Protein AF-A0A2N3PU79-F1 (afdb_monomer)

Foldseek 3Di:
DDDPPPDDPLLVLLLVLQLVCCLVPFNVPDALCSSCVSSVHDSVVSCVVAVGPVRSVVVVLVVLLVVLVVDQFADPPDPLLVLLLVSLVVSLVVCVVSLSSVLRHCVVCVPPPVVVVVCVVVLLVSLLSSCVSSVHHLDDPVSSVSSVLSSVLSVQLVVLSSVQPDPVSVRSSVSNSVSSVVVVVVVVVVVPPDDDPPPPDDDDDD

InterPro domains:
  IPR001647 DNA-binding HTH domain, TetR-type [PF00440] (14-59)
  IPR001647 DNA-binding HTH domain, TetR-type [PS50977] (8-68)
  IPR009057 Homedomain-like superfamily [SSF46689] (8-70)
  IPR050109 HTH-type, TetR-like transcriptional regulator [PTHR30055] (8-193)

Nearest PDB structures (foldseek):
  3bjb-assembly1_B  TM=7.280E-01  e=4.300E-05  Rhodococcus jostii RHA1
  3mnl-assembly1_B  TM=7.483E-01  e=1.043E-04  Mycobacterium tuberculosis H37Rv
  5aqc-assembly1_B  TM=6.694E-01  e=9.456E-05  Mycobacterium tuberculosis H37Rv
  2np5-assembly1_A  TM=6.475E-01  e=1.567E-03  Rhodococcus jostii RHA1
  5f27-assembly1_A-2  TM=6.323E-01  e=4.864E-03  Mycobacterium tuberculosis CDC1551

Structure (mmCIF, N/CA/C/O backbone):
data_AF-A0A2N3PU79-F1
#
_entry.id   AF-A0A2N3PU79-F1
#
loop_
_atom_site.group_PDB
_atom_site.id
_atom_site.type_symbol
_atom_site.label_atom_id
_atom_site.label_alt_id
_atom_site.label_comp_id
_atom_site.label_asym_id
_atom_site.label_entity_id
_atom_site.label_seq_id
_atom_site.pdbx_PDB_ins_code
_atom_site.Cartn_x
_atom_site.Cartn_y
_atom_site.Cartn_z
_atom_site.occupancy
_atom_site.B_iso_or_equiv
_atom_site.auth_seq_id
_atom_site.auth_comp_id
_atom_site.auth_asym_id
_atom_site.auth_atom_id
_atom_site.pdbx_PDB_model_num
ATOM 1 N N . MET A 1 1 ? 7.986 -8.495 41.365 1.00 39.41 1 MET A N 1
ATOM 2 C CA . MET A 1 1 ? 7.061 -8.193 40.250 1.00 39.41 1 MET A CA 1
ATOM 3 C C . MET A 1 1 ? 7.812 -8.390 38.946 1.00 39.41 1 MET A C 1
ATOM 5 O O . MET A 1 1 ? 8.727 -7.633 38.655 1.00 39.41 1 MET A O 1
ATOM 9 N N . VAL A 1 2 ? 7.503 -9.467 38.228 1.00 36.69 2 VAL A N 1
ATOM 10 C CA . VAL A 1 2 ? 8.135 -9.816 36.950 1.00 36.69 2 VAL A CA 1
ATOM 11 C C . VAL A 1 2 ? 7.596 -8.862 35.885 1.00 36.69 2 VAL A C 1
ATOM 13 O O . VAL A 1 2 ? 6.403 -8.895 35.590 1.00 36.69 2 VAL A O 1
ATOM 16 N N . ARG A 1 3 ? 8.452 -7.997 35.324 1.00 34.22 3 ARG A N 1
ATOM 17 C CA . ARG A 1 3 ? 8.148 -7.324 34.056 1.00 34.22 3 ARG A CA 1
ATOM 18 C C . ARG A 1 3 ? 8.007 -8.428 33.010 1.00 34.22 3 ARG A C 1
ATOM 20 O O . ARG A 1 3 ? 8.993 -9.082 32.686 1.00 34.22 3 ARG A O 1
ATOM 27 N N . LYS A 1 4 ? 6.787 -8.673 32.531 1.00 36.84 4 LYS A N 1
ATOM 28 C CA . LYS A 1 4 ? 6.578 -9.468 31.322 1.00 36.84 4 LYS A CA 1
ATOM 29 C C . LYS A 1 4 ? 7.194 -8.680 30.171 1.00 36.84 4 LYS A C 1
ATOM 31 O O . LYS A 1 4 ? 6.634 -7.685 29.734 1.00 36.84 4 LYS A O 1
ATOM 36 N N . THR A 1 5 ? 8.365 -9.100 29.721 1.00 40.38 5 THR A N 1
ATOM 37 C CA . THR A 1 5 ? 8.856 -8.816 28.377 1.00 40.38 5 THR A CA 1
ATOM 38 C C . THR A 1 5 ? 7.905 -9.506 27.407 1.00 40.38 5 THR A C 1
ATOM 40 O O . THR A 1 5 ? 8.029 -10.705 27.158 1.00 40.38 5 THR A O 1
ATOM 43 N N . THR A 1 6 ? 6.908 -8.782 26.899 1.00 35.62 6 THR A N 1
ATOM 44 C CA . THR A 1 6 ? 6.185 -9.226 25.712 1.00 35.62 6 THR A CA 1
ATOM 45 C C . THR A 1 6 ? 7.145 -9.081 24.539 1.00 35.62 6 THR A C 1
ATOM 47 O O . THR A 1 6 ? 7.498 -7.998 24.081 1.00 35.62 6 THR A O 1
ATOM 50 N N . SER A 1 7 ? 7.669 -10.231 24.121 1.00 35.84 7 SER A N 1
ATOM 51 C CA . SER A 1 7 ? 8.225 -10.450 22.791 1.00 35.84 7 SER A CA 1
ATOM 52 C C . SER A 1 7 ? 7.337 -9.759 21.758 1.00 35.84 7 SER A C 1
ATOM 54 O O . SER A 1 7 ? 6.122 -9.835 21.893 1.00 35.84 7 SER A O 1
ATOM 56 N N . VAL A 1 8 ? 7.925 -9.113 20.753 1.00 45.84 8 VAL A N 1
ATOM 57 C CA . VAL A 1 8 ? 7.236 -8.345 19.702 1.00 45.84 8 VAL A CA 1
ATOM 58 C C . VAL A 1 8 ? 6.523 -9.283 18.710 1.00 45.84 8 VAL A C 1
ATOM 60 O O . VAL A 1 8 ? 7.190 -9.928 17.901 1.00 45.84 8 VAL A O 1
ATOM 63 N N . PRO A 1 9 ? 5.180 -9.386 18.796 1.00 51.50 9 PRO A N 1
ATOM 64 C CA . PRO A 1 9 ? 4.286 -9.319 17.632 1.00 51.50 9 PRO A CA 1
ATOM 65 C C . PRO A 1 9 ? 3.192 -8.223 17.723 1.00 51.50 9 PRO A C 1
ATOM 67 O O . PRO A 1 9 ? 2.313 -8.166 16.866 1.00 51.50 9 PRO A O 1
ATOM 70 N N . GLU A 1 10 ? 3.245 -7.316 18.707 1.00 60.56 10 GLU A N 1
ATOM 71 C CA . GLU A 1 10 ? 2.180 -6.323 18.988 1.00 60.56 10 GLU A CA 1
ATOM 72 C C . GLU A 1 10 ? 1.917 -5.309 17.855 1.00 60.56 10 GLU A C 1
ATOM 74 O O . GLU A 1 10 ? 0.779 -4.912 17.617 1.00 60.56 10 GLU A O 1
ATOM 79 N N . ARG A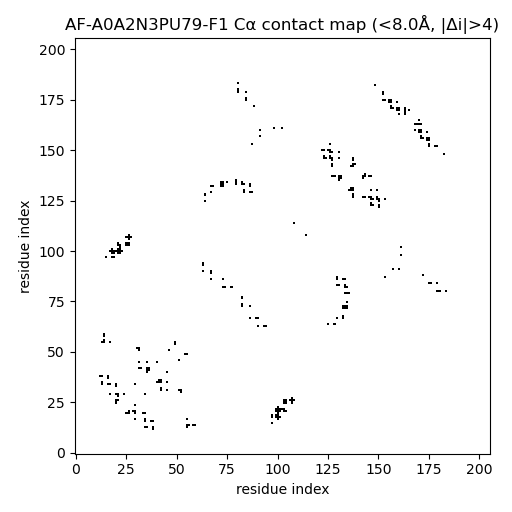 1 11 ? 2.939 -4.912 17.083 1.00 70.50 11 ARG A N 1
ATOM 80 C CA . ARG A 1 11 ? 2.728 -3.984 15.954 1.00 70.50 11 ARG A CA 1
ATOM 81 C C . ARG A 1 11 ? 1.902 -4.604 14.828 1.00 70.50 11 ARG A C 1
ATOM 83 O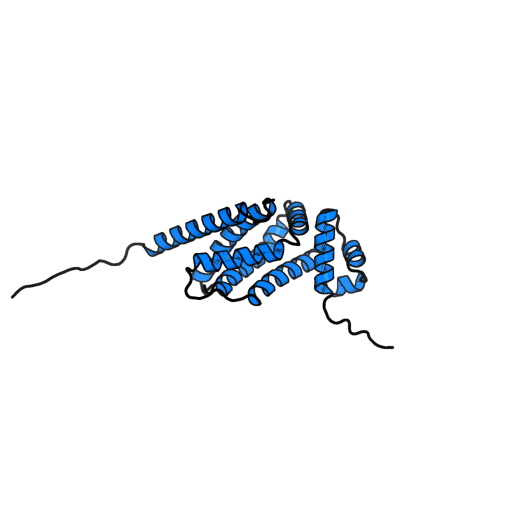 O . ARG A 1 11 ? 1.112 -3.896 14.208 1.00 70.50 11 ARG A O 1
ATOM 90 N N . SER A 1 12 ? 2.062 -5.908 14.585 1.00 80.94 12 SER A N 1
ATOM 91 C CA . SER A 1 12 ? 1.268 -6.618 13.577 1.00 80.94 12 SER A CA 1
ATOM 92 C C . SER A 1 12 ? -0.190 -6.693 14.009 1.00 80.94 12 SER A C 1
ATOM 94 O O . SER A 1 12 ? -1.064 -6.363 13.218 1.00 80.94 12 SER A O 1
ATOM 96 N N . SER A 1 13 ? -0.462 -7.010 15.282 1.00 87.81 13 SER A N 1
ATOM 97 C CA . SER A 1 13 ? -1.842 -7.119 15.768 1.00 87.81 13 SER A CA 1
ATOM 98 C C . SER A 1 13 ? -2.597 -5.787 15.721 1.00 87.81 13 SER A C 1
ATOM 100 O O . SER A 1 13 ? -3.782 -5.781 15.398 1.00 87.81 13 SER A O 1
ATOM 102 N N . ILE A 1 14 ? -1.930 -4.652 15.970 1.00 93.19 14 ILE A N 1
ATOM 103 C CA . ILE A 1 14 ? -2.532 -3.314 15.826 1.00 93.19 14 ILE A CA 1
ATOM 104 C C . ILE A 1 14 ? -2.868 -3.013 14.357 1.00 93.19 14 ILE A C 1
ATOM 106 O O . ILE A 1 14 ? -3.946 -2.487 14.063 1.00 93.19 14 ILE A O 1
ATOM 110 N N . ILE A 1 15 ? -1.968 -3.348 13.428 1.00 93.31 15 ILE A N 1
ATOM 111 C CA . ILE A 1 15 ? -2.186 -3.179 11.984 1.00 93.31 15 ILE A CA 1
ATOM 112 C C . ILE A 1 15 ? -3.351 -4.057 11.513 1.00 93.31 15 ILE A C 1
ATOM 114 O O . ILE A 1 15 ? -4.276 -3.551 10.874 1.00 93.31 15 ILE A O 1
ATOM 118 N N . ASP A 1 16 ? -3.347 -5.336 11.888 1.00 93.75 16 ASP A N 1
ATOM 119 C CA . ASP A 1 16 ? -4.389 -6.303 11.541 1.00 93.75 16 ASP A CA 1
ATOM 120 C C . ASP A 1 16 ? -5.752 -5.854 12.092 1.00 93.75 16 ASP A C 1
ATOM 122 O O . ASP A 1 16 ? -6.742 -5.802 11.358 1.00 93.75 16 ASP A O 1
ATOM 126 N N . ALA A 1 17 ? -5.799 -5.429 13.360 1.00 95.06 17 ALA A N 1
ATOM 127 C CA . ALA A 1 17 ? -6.991 -4.866 13.992 1.00 95.06 17 ALA A CA 1
ATOM 128 C C . ALA A 1 17 ? -7.510 -3.630 13.246 1.00 95.06 17 ALA A C 1
ATOM 130 O O . ALA A 1 17 ? -8.714 -3.494 13.027 1.00 95.06 17 ALA A O 1
ATOM 131 N N . THR A 1 18 ? -6.606 -2.742 12.830 1.00 95.50 18 THR A N 1
ATOM 132 C CA . THR A 1 18 ? -6.947 -1.517 12.097 1.00 95.50 18 THR A CA 1
ATOM 133 C C . THR A 1 18 ? -7.551 -1.830 10.732 1.00 95.50 18 THR A C 1
ATOM 135 O O . THR A 1 18 ? -8.583 -1.260 10.376 1.00 95.50 18 THR A O 1
ATOM 138 N N . LEU A 1 19 ? -6.942 -2.746 9.975 1.00 95.69 19 LEU A N 1
ATOM 139 C CA . LEU A 1 19 ? -7.410 -3.147 8.646 1.00 95.69 19 LEU A CA 1
ATOM 140 C C . LEU A 1 19 ? -8.744 -3.898 8.722 1.00 95.69 19 LEU A C 1
ATOM 142 O O . LEU A 1 19 ? -9.636 -3.624 7.919 1.00 95.69 19 LEU A O 1
ATOM 146 N N . ALA A 1 20 ? -8.921 -4.768 9.720 1.00 95.81 20 ALA A N 1
ATOM 147 C CA . ALA A 1 20 ? -10.183 -5.460 9.969 1.00 95.81 20 ALA A CA 1
ATOM 148 C C . ALA A 1 20 ? -11.312 -4.480 10.331 1.00 95.81 20 ALA A C 1
ATOM 150 O O . ALA A 1 20 ? -12.382 -4.511 9.726 1.00 95.81 20 ALA A O 1
ATOM 151 N N . LEU A 1 21 ? -11.068 -3.546 11.256 1.00 96.31 21 LEU A N 1
ATOM 152 C CA . LEU A 1 21 ? -12.053 -2.520 11.617 1.00 96.31 21 LEU A CA 1
ATOM 153 C C . LEU A 1 21 ? -12.399 -1.608 10.435 1.00 96.31 21 LEU A C 1
ATOM 155 O O . LEU A 1 21 ? -13.562 -1.237 10.264 1.00 96.31 21 LEU A O 1
ATOM 159 N N . ALA A 1 22 ? -11.408 -1.259 9.608 1.00 95.81 22 ALA A N 1
ATOM 160 C CA . ALA A 1 22 ? -11.636 -0.479 8.399 1.00 95.81 22 ALA A CA 1
ATOM 161 C C . ALA A 1 22 ? -12.538 -1.232 7.413 1.00 95.81 22 ALA A C 1
ATOM 163 O O . ALA A 1 22 ? -13.460 -0.624 6.873 1.00 95.81 22 ALA A O 1
ATOM 164 N N . ALA A 1 23 ? -12.316 -2.537 7.225 1.00 96.00 23 ALA A N 1
ATOM 165 C CA . ALA A 1 23 ? -13.160 -3.387 6.388 1.00 96.00 23 ALA A CA 1
ATOM 166 C C . ALA A 1 23 ? -14.605 -3.472 6.913 1.00 96.00 23 ALA A C 1
ATOM 168 O O . ALA A 1 23 ? -15.549 -3.359 6.137 1.00 96.00 23 ALA A O 1
ATOM 169 N N . GLU A 1 24 ? -14.783 -3.625 8.227 1.00 96.06 24 GLU A N 1
ATOM 170 C CA . GLU A 1 24 ? -16.099 -3.794 8.857 1.00 96.06 24 GLU A CA 1
ATOM 171 C C . GLU A 1 24 ? -16.946 -2.513 8.861 1.00 96.06 24 GLU A C 1
ATOM 173 O O . GLU A 1 24 ? -18.157 -2.569 8.653 1.00 96.06 24 GLU A O 1
ATOM 178 N N . ARG A 1 25 ? -16.337 -1.359 9.160 1.00 94.31 25 ARG A N 1
ATOM 179 C CA . ARG A 1 25 ? -17.074 -0.122 9.498 1.00 94.31 25 ARG A CA 1
ATOM 180 C C . ARG A 1 25 ? -16.772 1.054 8.572 1.00 94.31 25 ARG A C 1
ATOM 182 O O . ARG A 1 25 ? -17.451 2.076 8.633 1.00 94.31 25 ARG A O 1
ATOM 189 N N . GLY A 1 26 ? -15.761 0.929 7.716 1.00 92.81 26 GLY A N 1
ATOM 190 C CA . GLY A 1 26 ? -15.237 2.024 6.908 1.00 92.81 26 GLY A CA 1
ATOM 191 C C . GLY A 1 26 ? -14.235 2.903 7.665 1.00 92.81 26 GLY A C 1
ATOM 192 O O . GLY A 1 26 ? -14.299 3.080 8.879 1.00 92.81 26 GLY A O 1
ATOM 193 N N . TRP A 1 27 ? -13.301 3.504 6.926 1.00 92.19 27 TRP A N 1
ATOM 194 C CA . TRP A 1 27 ? -12.111 4.155 7.489 1.00 92.19 27 TRP A CA 1
ATOM 195 C C . TRP A 1 27 ? -12.371 5.338 8.436 1.00 92.19 27 TRP A C 1
ATOM 197 O O . TRP A 1 27 ? -11.663 5.525 9.432 1.00 92.19 27 TRP A O 1
ATOM 207 N N . HIS A 1 28 ? -13.394 6.145 8.151 1.00 90.25 28 HIS A N 1
ATOM 208 C CA . HIS A 1 28 ? -13.726 7.300 8.988 1.00 90.25 28 HIS A CA 1
ATOM 209 C C . HIS A 1 28 ? -14.382 6.911 10.311 1.00 90.25 28 HIS A C 1
ATOM 211 O O . HIS A 1 28 ? -14.188 7.620 11.294 1.00 90.25 28 HIS A O 1
ATOM 217 N N . ALA A 1 29 ? -15.100 5.786 10.348 1.00 91.94 29 ALA A N 1
ATOM 218 C CA . ALA A 1 29 ? -15.790 5.312 11.543 1.00 91.94 29 ALA A CA 1
ATOM 219 C C . ALA A 1 29 ? -14.848 4.647 12.559 1.00 91.94 29 ALA A C 1
ATOM 221 O O . ALA A 1 29 ? -15.218 4.481 13.715 1.00 91.94 29 ALA A O 1
ATOM 222 N N . VAL A 1 30 ? -13.633 4.269 12.148 1.00 93.88 30 VAL A N 1
ATOM 223 C CA . VAL A 1 30 ? -12.638 3.666 13.044 1.00 93.88 30 VAL A CA 1
ATOM 224 C C . VAL A 1 30 ? -12.002 4.735 13.931 1.00 93.88 30 VAL A C 1
ATOM 226 O O . VAL A 1 30 ? -11.435 5.707 13.418 1.00 93.88 30 VAL A O 1
ATOM 229 N N . SER A 1 31 ? -12.026 4.539 15.249 1.00 93.75 31 SER A N 1
ATOM 230 C CA . SER A 1 31 ? -11.281 5.350 16.219 1.00 93.75 31 SER A CA 1
ATOM 231 C C . SER A 1 31 ? -10.036 4.624 16.753 1.00 93.75 31 SER A C 1
ATOM 233 O O . SER A 1 31 ? -9.926 3.404 16.658 1.00 93.75 31 SER A O 1
ATOM 235 N N . LEU A 1 32 ? -9.092 5.363 17.351 1.00 93.31 32 LEU A N 1
ATOM 236 C CA . LEU A 1 32 ? -7.938 4.758 18.040 1.00 93.31 32 LEU A CA 1
ATOM 237 C C . LEU A 1 32 ? -8.371 3.901 19.239 1.00 93.31 32 LEU A C 1
ATOM 239 O O . LEU A 1 32 ? -7.740 2.889 19.526 1.00 93.31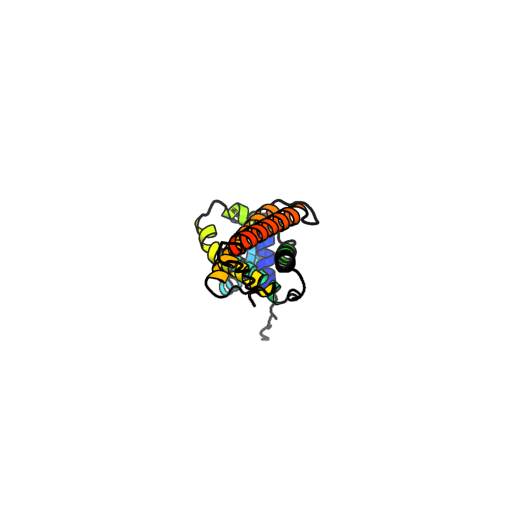 32 LEU A O 1
ATOM 243 N N . ALA A 1 33 ? -9.472 4.272 19.898 1.00 93.88 33 ALA A N 1
ATOM 244 C CA . ALA A 1 33 ? -10.050 3.489 20.983 1.00 93.88 33 ALA A CA 1
ATOM 245 C C . ALA A 1 33 ? -10.601 2.144 20.484 1.00 93.88 33 ALA A C 1
ATOM 247 O O . ALA A 1 33 ? -10.324 1.118 21.098 1.00 93.88 33 ALA A O 1
ATOM 248 N N . ASP A 1 34 ? -11.307 2.124 19.345 1.00 95.00 34 ASP A N 1
ATOM 249 C CA . ASP A 1 34 ? -11.772 0.870 18.731 1.00 95.00 34 ASP A CA 1
ATOM 250 C C . ASP A 1 34 ? -10.598 -0.053 18.390 1.00 95.00 34 ASP A C 1
ATOM 252 O O . ASP A 1 34 ? -10.662 -1.255 18.646 1.00 95.00 34 ASP A O 1
ATOM 256 N N . ILE A 1 35 ? -9.519 0.512 17.834 1.00 94.62 35 ILE A N 1
ATOM 257 C CA . ILE A 1 35 ? -8.307 -0.238 17.483 1.00 94.62 35 ILE A CA 1
ATOM 258 C C . ILE A 1 35 ? -7.662 -0.823 18.740 1.00 94.62 35 ILE A C 1
ATOM 260 O O . ILE A 1 35 ? -7.353 -2.010 18.747 1.00 94.62 35 ILE A O 1
ATOM 264 N N . ALA A 1 36 ? -7.505 -0.031 19.805 1.00 93.25 36 ALA A N 1
ATOM 265 C CA . ALA A 1 36 ? -6.938 -0.493 21.071 1.00 93.25 36 ALA A CA 1
ATOM 266 C C . ALA A 1 36 ? -7.747 -1.663 21.657 1.00 93.25 36 ALA A C 1
ATOM 268 O O . ALA A 1 36 ? -7.187 -2.714 21.967 1.00 93.25 36 ALA A O 1
ATOM 269 N N . VAL A 1 37 ? -9.079 -1.523 21.705 1.00 94.56 37 VAL A N 1
ATOM 270 C CA . VAL A 1 37 ? -9.991 -2.578 22.173 1.00 94.56 37 VAL A CA 1
ATOM 271 C C . VAL A 1 37 ? -9.871 -3.836 21.314 1.00 94.56 37 VAL A C 1
ATOM 273 O O . VAL A 1 37 ? -9.768 -4.936 21.854 1.00 94.56 37 VAL A O 1
ATOM 276 N N . ARG A 1 38 ? -9.849 -3.699 19.982 1.00 94.00 38 ARG A N 1
ATOM 277 C CA . ARG A 1 38 ? -9.723 -4.839 19.061 1.00 94.00 38 ARG A CA 1
ATOM 278 C C . ARG A 1 38 ? -8.365 -5.534 19.167 1.00 94.00 38 ARG A C 1
ATOM 280 O O . ARG A 1 38 ? -8.314 -6.754 19.060 1.00 94.00 38 ARG A O 1
ATOM 287 N N . ALA A 1 39 ? -7.292 -4.774 19.363 1.00 92.50 39 ALA A N 1
ATOM 288 C CA . ALA A 1 39 ? -5.934 -5.288 19.514 1.00 92.50 39 ALA A CA 1
ATOM 289 C C . ALA A 1 39 ? -5.648 -5.836 20.926 1.00 92.50 39 ALA A C 1
ATOM 291 O O . ALA A 1 39 ? -4.613 -6.466 21.129 1.00 92.50 39 ALA A O 1
ATOM 292 N N . GLY A 1 40 ? -6.551 -5.618 21.891 1.00 91.38 40 GLY A N 1
ATOM 293 C CA . GLY A 1 40 ? -6.399 -6.081 23.271 1.00 91.38 40 GLY A CA 1
ATOM 294 C C . GLY A 1 40 ? -5.361 -5.296 24.079 1.00 91.38 40 GLY A C 1
ATOM 295 O O . GLY A 1 40 ? -4.785 -5.853 25.011 1.00 91.38 40 GLY A O 1
ATOM 296 N N . ILE A 1 41 ? -5.116 -4.030 23.728 1.00 91.62 41 ILE A N 1
ATOM 297 C CA . ILE A 1 41 ? -4.135 -3.151 24.387 1.00 91.62 41 ILE A CA 1
ATOM 298 C C . ILE A 1 41 ? -4.799 -1.900 24.972 1.00 91.62 41 ILE A C 1
ATOM 300 O O . ILE A 1 41 ? -5.920 -1.542 24.601 1.00 91.62 41 ILE A O 1
ATOM 304 N N . GLY A 1 42 ? -4.113 -1.212 25.886 1.00 90.69 42 GLY A N 1
ATOM 305 C CA . GLY A 1 42 ? -4.568 0.077 26.396 1.00 90.69 42 GLY A CA 1
ATOM 306 C C . GLY A 1 42 ? -4.470 1.183 25.341 1.00 90.69 42 GLY A C 1
ATOM 307 O O . GLY A 1 42 ? -3.601 1.166 24.472 1.00 90.69 42 GLY A O 1
ATOM 308 N N . LEU A 1 43 ? -5.339 2.197 25.434 1.00 90.81 43 LEU A N 1
ATOM 309 C CA . LEU A 1 43 ? -5.266 3.368 24.548 1.00 90.81 43 LEU A CA 1
ATOM 310 C C . LEU A 1 43 ? -3.959 4.157 24.740 1.00 90.81 43 LEU A C 1
ATOM 312 O O . LEU A 1 43 ? -3.420 4.678 23.768 1.00 90.81 43 LEU A O 1
ATOM 316 N N . ALA A 1 44 ? -3.449 4.223 25.974 1.00 90.06 44 ALA A N 1
ATOM 317 C CA . ALA A 1 44 ? -2.155 4.837 26.269 1.00 90.06 44 ALA A CA 1
ATOM 318 C C . ALA A 1 44 ? -1.009 4.070 25.590 1.00 90.06 44 ALA A C 1
ATOM 320 O O . ALA A 1 44 ? -0.224 4.684 24.877 1.00 90.06 44 ALA A O 1
ATOM 321 N N . ASP A 1 45 ? -0.993 2.736 25.704 1.00 89.25 45 ASP A N 1
ATOM 322 C CA . ASP A 1 45 ? 0.009 1.878 25.054 1.00 89.25 45 ASP A CA 1
ATOM 323 C C . ASP A 1 45 ? -0.040 2.007 23.523 1.00 89.25 45 ASP A C 1
ATOM 325 O O . ASP A 1 45 ? 0.991 2.025 22.851 1.00 89.25 45 ASP A O 1
ATOM 329 N N . LEU A 1 46 ? -1.245 2.128 22.952 1.00 90.50 46 LEU A N 1
ATOM 330 C CA . LEU A 1 46 ? -1.413 2.389 21.525 1.00 90.50 46 LEU A CA 1
ATOM 331 C C . LEU A 1 46 ? -0.824 3.749 21.141 1.00 90.50 46 LEU A C 1
ATOM 333 O O . LEU A 1 46 ? -0.140 3.848 20.123 1.00 90.50 46 LEU A O 1
ATOM 337 N N . HIS A 1 47 ? -1.088 4.786 21.939 1.00 88.69 47 HIS A N 1
ATOM 338 C CA . HIS A 1 47 ? -0.607 6.138 21.672 1.00 88.69 47 HIS A CA 1
ATOM 339 C C . HIS A 1 47 ? 0.918 6.255 21.802 1.00 88.69 47 HIS A C 1
ATOM 341 O O . HIS A 1 47 ? 1.532 6.954 21.004 1.00 88.69 47 HIS A O 1
ATOM 347 N N . GLU A 1 48 ? 1.541 5.519 22.727 1.00 89.31 48 GLU A N 1
ATOM 348 C CA . GLU A 1 48 ? 3.005 5.418 22.828 1.00 89.31 48 GLU A CA 1
ATOM 349 C C . GLU A 1 48 ? 3.642 4.778 21.583 1.00 89.31 48 GLU A C 1
ATOM 351 O O . GLU A 1 48 ? 4.789 5.074 21.244 1.00 89.31 48 GLU A O 1
ATOM 356 N N . GLN A 1 49 ? 2.913 3.901 20.885 1.00 88.56 49 GLN A N 1
ATOM 357 C CA . GLN A 1 49 ? 3.402 3.232 19.677 1.00 88.56 49 GLN A CA 1
ATOM 358 C C . GLN A 1 49 ? 3.097 4.001 18.388 1.00 88.56 49 GLN A C 1
ATOM 360 O O . GLN A 1 49 ? 3.890 3.939 17.442 1.00 88.56 49 GLN A O 1
ATOM 365 N N . PHE A 1 50 ? 1.952 4.685 18.329 1.00 90.81 50 PHE A N 1
ATOM 366 C CA . PHE A 1 50 ? 1.461 5.356 17.133 1.00 90.81 50 PHE A CA 1
ATOM 367 C C . PHE A 1 50 ? 0.789 6.697 17.451 1.00 90.81 50 PHE A C 1
ATOM 369 O O . PHE A 1 50 ? -0.248 6.760 18.112 1.00 90.81 50 PHE A O 1
ATOM 376 N N . ASP A 1 51 ? 1.282 7.755 16.805 1.00 87.50 51 ASP A N 1
ATOM 377 C CA . ASP A 1 51 ? 0.736 9.120 16.893 1.00 87.50 51 ASP A CA 1
ATOM 378 C C . ASP A 1 51 ? -0.630 9.295 16.195 1.00 87.50 51 ASP A C 1
ATOM 380 O O . ASP A 1 51 ? -1.167 10.399 16.100 1.00 87.50 51 ASP A O 1
ATOM 384 N N . GLY A 1 52 ? -1.214 8.214 15.672 1.00 89.25 52 GLY A N 1
ATOM 385 C CA . GLY A 1 52 ? -2.551 8.215 15.095 1.00 89.25 52 GLY A CA 1
ATOM 386 C C . GLY A 1 52 ? -2.766 7.176 14.000 1.00 89.25 52 GLY A C 1
ATOM 387 O O . GLY A 1 52 ? -1.886 6.389 13.648 1.00 89.25 52 GLY A O 1
ATOM 388 N N . LYS A 1 53 ? -3.966 7.207 13.406 1.00 89.75 53 LYS A N 1
ATOM 389 C CA . LYS A 1 53 ? -4.396 6.251 12.372 1.00 89.75 53 LYS A CA 1
ATOM 390 C C . LYS A 1 53 ? -3.468 6.240 11.155 1.00 89.75 53 LYS A C 1
ATOM 392 O O . LYS A 1 53 ? -3.182 5.187 10.597 1.00 89.75 53 LYS A O 1
ATOM 397 N N . THR A 1 54 ? -2.974 7.408 10.757 1.00 87.31 54 THR A N 1
ATOM 398 C CA . THR A 1 54 ? -2.042 7.565 9.632 1.00 87.31 54 THR A CA 1
ATOM 399 C C . THR A 1 54 ? -0.665 6.973 9.927 1.00 87.31 54 THR A C 1
ATOM 401 O O . THR A 1 54 ? -0.050 6.418 9.020 1.00 87.31 54 THR A O 1
ATOM 404 N N . ALA A 1 55 ? -0.196 7.025 11.180 1.00 90.12 55 ALA A N 1
ATOM 405 C CA . ALA A 1 55 ? 1.053 6.388 11.595 1.00 90.12 55 ALA A CA 1
ATOM 406 C C . ALA A 1 55 ? 0.954 4.856 11.515 1.00 90.12 55 ALA A C 1
ATOM 408 O O . ALA A 1 55 ? 1.887 4.209 11.041 1.00 90.12 55 ALA A O 1
ATOM 409 N N . ILE A 1 56 ? -0.204 4.287 11.875 1.00 92.44 56 ILE A N 1
ATOM 410 C CA . ILE A 1 56 ? -0.480 2.850 11.710 1.00 92.44 56 ILE A CA 1
ATOM 411 C C . ILE A 1 56 ? -0.465 2.466 10.224 1.00 92.44 56 ILE A C 1
ATOM 413 O O . ILE A 1 56 ? 0.190 1.496 9.847 1.00 92.44 56 ILE A O 1
ATOM 417 N N . LEU A 1 57 ? -1.116 3.252 9.356 1.00 90.00 57 LEU A N 1
ATOM 418 C CA . LEU A 1 57 ? -1.075 3.012 7.907 1.00 90.00 57 LEU A CA 1
ATOM 419 C C . LEU A 1 57 ? 0.343 3.092 7.345 1.00 90.00 57 LEU A C 1
ATOM 421 O O . LEU A 1 57 ? 0.727 2.259 6.529 1.00 90.00 57 LEU A O 1
ATOM 425 N N . LYS A 1 58 ? 1.131 4.077 7.781 1.00 90.12 58 LYS A N 1
ATOM 426 C CA . LYS A 1 58 ? 2.532 4.182 7.379 1.00 90.12 58 LYS A CA 1
ATOM 427 C C . LYS A 1 58 ? 3.312 2.930 7.784 1.00 90.12 58 LYS A C 1
ATOM 429 O O . LYS A 1 58 ? 4.026 2.386 6.949 1.00 90.12 58 LYS A O 1
ATOM 434 N N . ALA A 1 59 ? 3.143 2.457 9.017 1.00 92.00 59 ALA A N 1
ATOM 435 C CA . ALA A 1 59 ? 3.805 1.245 9.486 1.00 92.00 59 ALA A CA 1
ATOM 436 C C . ALA A 1 59 ? 3.377 -0.000 8.699 1.00 92.00 59 ALA A C 1
ATOM 438 O O . ALA A 1 59 ? 4.224 -0.823 8.369 1.00 92.00 59 ALA A O 1
ATOM 439 N N . PHE A 1 60 ? 2.100 -0.109 8.323 1.00 92.44 60 PHE A N 1
ATOM 440 C CA . PHE A 1 60 ? 1.634 -1.166 7.425 1.00 92.44 60 PHE A CA 1
ATOM 441 C C . PHE A 1 60 ? 2.344 -1.125 6.066 1.00 92.44 60 PHE A C 1
ATOM 443 O O . PHE A 1 60 ? 2.853 -2.145 5.603 1.00 92.44 60 PHE A O 1
ATOM 450 N N . LEU A 1 61 ? 2.422 0.049 5.435 1.00 90.81 61 LEU A N 1
ATOM 451 C CA . LEU A 1 61 ? 3.102 0.184 4.148 1.00 90.81 61 LEU A CA 1
ATOM 452 C C . LEU A 1 61 ? 4.612 -0.098 4.253 1.00 90.81 61 LEU A C 1
ATOM 454 O O . LEU A 1 61 ? 5.176 -0.715 3.351 1.00 90.81 61 LEU A O 1
ATOM 458 N N . ASP A 1 62 ? 5.247 0.297 5.359 1.00 90.44 62 ASP A N 1
ATOM 459 C CA . ASP A 1 62 ? 6.642 -0.039 5.652 1.00 90.44 62 ASP A CA 1
ATOM 460 C C . ASP A 1 62 ? 6.821 -1.560 5.827 1.00 90.44 62 ASP A C 1
ATOM 462 O O . ASP A 1 62 ? 7.757 -2.119 5.265 1.00 90.44 62 ASP A O 1
ATOM 466 N N . CYS A 1 63 ? 5.892 -2.263 6.489 1.00 90.69 63 CYS A N 1
ATOM 467 C CA . CYS A 1 63 ? 5.918 -3.728 6.576 1.00 90.69 63 CYS A CA 1
ATOM 468 C C . CYS A 1 63 ? 5.810 -4.410 5.201 1.00 90.69 63 CYS A C 1
ATOM 470 O O . CYS A 1 63 ? 6.504 -5.399 4.957 1.00 90.69 63 CYS A O 1
ATOM 472 N N . LEU A 1 64 ? 4.978 -3.889 4.291 1.00 91.06 64 LEU A N 1
ATOM 473 C CA . LEU A 1 64 ? 4.885 -4.401 2.916 1.00 91.06 64 LEU A CA 1
ATOM 474 C C . LEU A 1 64 ? 6.182 -4.177 2.129 1.00 91.06 64 LEU A C 1
ATOM 476 O O . LEU A 1 64 ? 6.586 -5.030 1.339 1.00 91.06 64 LEU A O 1
ATOM 480 N N . ASP A 1 65 ? 6.820 -3.022 2.317 1.00 91.56 65 ASP A N 1
ATOM 481 C CA . ASP A 1 65 ? 8.107 -2.698 1.699 1.00 91.56 65 ASP A CA 1
ATOM 482 C C . ASP A 1 65 ? 9.223 -3.602 2.257 1.00 91.56 65 ASP A C 1
ATOM 484 O O . ASP A 1 65 ? 9.994 -4.179 1.491 1.00 91.56 65 ASP A O 1
ATOM 488 N N . ASP A 1 66 ? 9.264 -3.826 3.569 1.00 89.69 66 ASP A N 1
ATOM 489 C CA . ASP A 1 66 ? 10.228 -4.727 4.211 1.00 89.69 66 ASP A CA 1
ATOM 490 C C . ASP A 1 66 ? 10.062 -6.185 3.763 1.00 89.69 66 ASP A C 1
ATOM 492 O O . ASP A 1 66 ? 11.045 -6.920 3.634 1.00 89.69 66 ASP A O 1
ATOM 496 N N . ALA A 1 67 ? 8.828 -6.623 3.502 1.00 88.12 67 ALA A N 1
ATOM 497 C CA . ALA A 1 67 ? 8.558 -7.960 2.982 1.00 88.12 67 ALA A CA 1
ATOM 498 C C . ALA A 1 67 ? 9.166 -8.176 1.585 1.00 88.12 67 ALA A C 1
ATOM 500 O O . ALA A 1 67 ? 9.609 -9.285 1.280 1.00 88.12 67 ALA A O 1
ATOM 501 N N . LEU A 1 68 ? 9.251 -7.129 0.753 1.00 87.81 68 LEU A N 1
ATOM 502 C CA . LEU A 1 68 ? 9.914 -7.217 -0.551 1.00 87.81 68 LEU A CA 1
ATOM 503 C C . LEU A 1 68 ? 11.418 -7.467 -0.409 1.00 87.81 68 LEU A C 1
ATOM 505 O O . LEU A 1 68 ? 11.953 -8.293 -1.144 1.00 87.81 68 LEU A O 1
ATOM 509 N N . TRP A 1 69 ? 12.077 -6.823 0.560 1.00 82.50 69 TRP A N 1
ATOM 510 C CA . TRP A 1 69 ? 13.503 -7.036 0.833 1.00 82.50 69 TRP A CA 1
ATOM 511 C C . TRP A 1 69 ? 13.826 -8.432 1.357 1.00 82.50 69 TRP A C 1
ATOM 513 O O . TRP A 1 69 ? 14.901 -8.960 1.086 1.00 82.50 69 TRP A O 1
ATOM 523 N N . LYS A 1 70 ? 12.915 -9.017 2.137 1.00 83.75 70 LYS A N 1
ATOM 524 C CA . LYS A 1 70 ? 13.096 -10.348 2.735 1.00 83.75 70 LYS A CA 1
ATOM 525 C C . LYS A 1 70 ? 12.771 -11.489 1.768 1.00 83.75 70 LYS A C 1
ATOM 527 O O . LYS A 1 70 ? 13.104 -12.635 2.056 1.00 83.75 70 LYS A O 1
ATOM 532 N N . GLY A 1 71 ? 12.098 -11.195 0.656 1.00 79.06 71 GLY A N 1
ATOM 533 C CA . GLY A 1 71 ? 11.805 -12.172 -0.387 1.00 79.06 71 GLY A CA 1
ATOM 534 C C . GLY A 1 71 ? 13.028 -12.499 -1.255 1.00 79.06 71 GLY A C 1
ATOM 535 O O . GLY A 1 71 ? 14.022 -11.774 -1.230 1.00 79.06 71 GLY A O 1
ATOM 536 N N . PRO A 1 72 ? 12.966 -13.571 -2.064 1.00 78.94 72 PRO A N 1
ATOM 537 C CA . PRO A 1 72 ? 14.045 -13.907 -2.984 1.00 78.94 72 PRO A CA 1
ATOM 538 C C . PRO A 1 72 ? 14.229 -12.795 -4.022 1.00 78.94 72 PRO A C 1
ATOM 540 O O . PRO A 1 72 ? 13.249 -12.316 -4.607 1.00 78.94 72 PRO A O 1
ATOM 543 N N . LEU A 1 73 ? 15.481 -12.389 -4.236 1.00 77.00 73 LEU A N 1
ATOM 544 C CA . LEU A 1 73 ? 15.846 -11.445 -5.290 1.00 77.00 73 LEU A CA 1
ATOM 545 C C . LEU A 1 73 ? 15.569 -12.064 -6.661 1.00 77.00 73 LEU A C 1
ATOM 547 O O . LEU A 1 73 ? 15.671 -13.281 -6.830 1.00 77.00 73 LEU A O 1
ATOM 551 N N . ALA A 1 74 ? 15.215 -11.226 -7.632 1.00 76.75 74 ALA A N 1
ATOM 552 C CA . ALA A 1 74 ? 14.951 -11.709 -8.978 1.00 76.75 74 ALA A CA 1
ATOM 553 C C . ALA A 1 74 ? 16.234 -12.265 -9.621 1.00 76.75 74 ALA A C 1
ATOM 555 O O . ALA A 1 74 ? 17.308 -11.666 -9.501 1.00 76.75 74 ALA A O 1
ATOM 556 N N . ALA A 1 75 ? 16.125 -13.405 -10.304 1.00 74.56 75 ALA A N 1
ATOM 557 C CA . ALA A 1 75 ? 17.261 -14.040 -10.963 1.00 74.56 75 ALA A CA 1
ATOM 558 C C . ALA A 1 75 ? 17.756 -13.170 -12.128 1.00 74.56 75 ALA A C 1
ATOM 560 O O . ALA A 1 75 ? 16.965 -12.709 -12.945 1.00 74.56 75 ALA A O 1
ATOM 561 N N . GLY A 1 76 ? 19.068 -12.937 -12.223 1.00 73.69 76 GLY A N 1
ATOM 562 C CA . GLY A 1 76 ? 19.642 -12.002 -13.202 1.00 73.69 76 GLY A CA 1
ATOM 563 C C . GLY A 1 76 ? 19.407 -12.372 -14.673 1.00 73.69 76 GLY A C 1
ATOM 564 O O . GLY A 1 76 ? 19.433 -11.482 -15.525 1.00 73.69 76 GLY A O 1
ATOM 565 N N . ASP A 1 77 ? 19.137 -13.648 -14.951 1.00 81.56 77 ASP A N 1
ATOM 566 C CA . ASP A 1 77 ? 19.052 -14.207 -16.305 1.00 81.56 77 ASP A CA 1
ATOM 567 C C . ASP A 1 77 ? 17.685 -13.991 -16.980 1.00 81.56 77 ASP A C 1
ATOM 569 O O . ASP A 1 77 ? 17.558 -14.129 -18.197 1.00 81.56 77 ASP A O 1
ATOM 573 N N . GLU A 1 78 ? 16.655 -13.615 -16.219 1.00 87.38 78 GLU A N 1
ATOM 574 C CA . GLU A 1 78 ? 15.320 -13.329 -16.753 1.00 87.38 78 GLU A CA 1
ATOM 575 C C . GLU A 1 78 ? 15.235 -11.918 -17.352 1.00 87.38 78 GLU A C 1
ATOM 577 O O . GLU A 1 78 ? 15.934 -11.009 -16.897 1.00 87.38 78 GLU A O 1
ATOM 582 N N . PRO A 1 79 ? 14.348 -11.657 -18.328 1.00 90.75 79 PRO A N 1
ATOM 583 C CA . PRO A 1 79 ? 14.101 -10.302 -18.809 1.00 90.75 79 PRO A CA 1
ATOM 584 C C . PRO A 1 79 ? 13.703 -9.352 -17.670 1.00 90.75 79 PRO A C 1
ATOM 586 O O . PRO A 1 79 ? 12.869 -9.677 -16.829 1.00 90.75 79 PRO A O 1
ATOM 589 N N . ALA A 1 80 ? 14.237 -8.125 -17.671 1.00 90.38 80 ALA A N 1
ATOM 590 C CA . ALA A 1 80 ? 13.971 -7.131 -16.620 1.00 90.38 80 ALA A CA 1
ATOM 591 C C . ALA A 1 80 ? 12.471 -6.849 -16.397 1.00 90.38 80 ALA A C 1
ATOM 593 O O . ALA A 1 80 ? 12.054 -6.523 -15.286 1.00 90.38 80 ALA A O 1
ATOM 594 N N . ARG A 1 81 ? 11.661 -6.984 -17.455 1.00 93.06 81 ARG A N 1
ATOM 595 C CA . ARG A 1 81 ? 10.201 -6.887 -17.398 1.00 93.06 81 ARG A CA 1
ATOM 596 C C . ARG A 1 81 ? 9.590 -7.963 -16.503 1.00 93.06 81 ARG A C 1
ATOM 598 O O . ARG A 1 81 ? 8.751 -7.630 -15.673 1.00 93.06 81 ARG A O 1
ATOM 605 N N . ASP A 1 82 ? 10.001 -9.211 -16.691 1.00 92.69 82 ASP A N 1
ATOM 606 C CA . ASP A 1 82 ? 9.422 -10.373 -16.013 1.00 92.69 82 ASP A CA 1
ATOM 607 C C . ASP A 1 82 ? 9.798 -10.339 -14.526 1.00 92.69 82 ASP A C 1
ATOM 609 O O . ASP A 1 82 ? 8.931 -10.413 -13.660 1.00 92.69 82 ASP A O 1
ATOM 613 N N . ARG A 1 83 ? 11.049 -9.977 -14.222 1.00 94.12 83 ARG A N 1
ATOM 614 C CA . ARG A 1 83 ? 11.501 -9.717 -12.846 1.00 94.12 83 ARG A CA 1
ATOM 615 C C . ARG A 1 83 ? 10.688 -8.631 -12.144 1.00 94.12 83 ARG A C 1
ATOM 617 O O . ARG A 1 83 ? 10.324 -8.767 -10.979 1.00 94.12 83 ARG A O 1
ATOM 624 N N . LEU A 1 84 ? 10.407 -7.524 -12.837 1.00 94.81 84 LEU A N 1
ATOM 625 C CA . LEU A 1 84 ? 9.605 -6.437 -12.274 1.00 94.81 84 LEU A CA 1
ATOM 626 C C . LEU A 1 84 ? 8.131 -6.836 -12.115 1.00 94.81 84 LEU A C 1
ATOM 628 O O . LEU A 1 84 ? 7.494 -6.429 -11.142 1.00 94.81 84 LEU A O 1
ATOM 632 N N . PHE A 1 85 ? 7.597 -7.626 -13.049 1.00 95.56 85 PHE A N 1
ATOM 633 C CA . PHE A 1 85 ? 6.262 -8.204 -12.951 1.00 95.56 85 PHE A CA 1
ATOM 634 C C . PHE A 1 85 ? 6.137 -9.047 -11.674 1.00 95.56 85 PHE A C 1
ATOM 636 O O . PHE A 1 85 ? 5.253 -8.774 -10.862 1.00 95.56 85 PHE A O 1
ATOM 643 N N . ASP A 1 86 ? 7.073 -9.964 -11.435 1.00 93.62 86 ASP A N 1
ATOM 644 C CA . ASP A 1 86 ? 7.065 -10.853 -10.269 1.00 93.62 86 ASP A CA 1
ATOM 645 C C . ASP A 1 86 ? 7.172 -10.093 -8.945 1.00 93.62 86 ASP A C 1
ATOM 647 O O . ASP A 1 86 ? 6.442 -10.374 -7.992 1.00 93.62 86 ASP A O 1
ATOM 651 N N . VAL A 1 87 ? 8.045 -9.084 -8.876 1.00 95.31 87 VAL A N 1
ATOM 652 C CA . VAL A 1 87 ? 8.195 -8.241 -7.679 1.00 95.31 87 VAL A CA 1
ATOM 653 C C . VAL A 1 87 ? 6.906 -7.478 -7.365 1.00 95.31 87 VAL A C 1
ATOM 655 O O . VAL A 1 87 ? 6.509 -7.380 -6.201 1.00 95.31 87 VAL A O 1
ATOM 658 N N . ILE A 1 88 ? 6.231 -6.946 -8.387 1.00 96.00 88 ILE A N 1
ATOM 659 C CA . ILE A 1 88 ? 4.962 -6.234 -8.207 1.00 96.00 88 ILE A CA 1
ATOM 660 C C . ILE A 1 88 ? 3.838 -7.207 -7.821 1.00 96.00 88 ILE A C 1
ATOM 662 O O . ILE A 1 88 ? 3.063 -6.892 -6.917 1.00 96.00 88 ILE A O 1
ATOM 666 N N . MET A 1 89 ? 3.760 -8.385 -8.447 1.00 94.88 89 MET A N 1
ATOM 667 C CA . MET A 1 89 ? 2.761 -9.407 -8.114 1.00 94.88 89 MET A CA 1
ATOM 668 C C . MET A 1 89 ? 2.918 -9.909 -6.682 1.00 94.88 89 MET A C 1
ATOM 670 O O . MET A 1 89 ? 1.950 -9.874 -5.929 1.00 94.88 89 MET A O 1
ATOM 674 N N . ARG A 1 90 ? 4.147 -10.202 -6.244 1.00 93.00 90 ARG A N 1
ATOM 675 C CA . ARG A 1 90 ? 4.442 -10.582 -4.853 1.00 93.00 90 ARG A CA 1
ATOM 676 C C . ARG A 1 90 ? 3.941 -9.551 -3.846 1.00 93.00 90 ARG A C 1
ATOM 678 O O . ARG A 1 90 ? 3.498 -9.898 -2.752 1.00 93.00 90 ARG A O 1
ATOM 685 N N . ARG A 1 91 ? 4.022 -8.265 -4.195 1.00 94.12 91 ARG A N 1
ATOM 686 C CA . ARG A 1 91 ? 3.470 -7.206 -3.351 1.00 94.12 91 ARG A CA 1
ATOM 687 C C . ARG A 1 91 ? 1.946 -7.251 -3.299 1.00 94.12 91 ARG A C 1
ATOM 689 O O . ARG A 1 91 ? 1.372 -7.015 -2.243 1.00 94.12 91 ARG A O 1
ATOM 696 N N . PHE A 1 92 ? 1.277 -7.490 -4.421 1.00 95.06 92 PHE A N 1
ATOM 697 C CA . PHE A 1 92 ? -0.175 -7.644 -4.405 1.00 95.06 92 PHE A CA 1
ATOM 698 C C . PHE A 1 92 ? -0.603 -8.874 -3.599 1.00 95.06 92 PHE A C 1
ATOM 700 O O . PHE A 1 92 ? -1.538 -8.762 -2.809 1.00 95.06 92 PHE A O 1
ATOM 707 N N . ASP A 1 93 ? 0.131 -9.982 -3.704 1.00 92.25 93 ASP A N 1
ATOM 708 C CA . ASP A 1 93 ? -0.122 -11.195 -2.922 1.00 92.25 93 ASP A CA 1
ATOM 709 C C . ASP A 1 93 ? -0.034 -10.924 -1.414 1.00 92.25 93 ASP A C 1
ATOM 711 O O . ASP A 1 93 ? -0.908 -11.342 -0.654 1.00 92.25 93 ASP A O 1
ATOM 715 N N . SER A 1 94 ? 0.964 -10.152 -0.964 1.00 90.69 94 SER A N 1
ATOM 716 C CA . SER A 1 94 ? 1.097 -9.795 0.457 1.00 90.69 94 SER A CA 1
ATOM 717 C C . SER A 1 94 ? 0.007 -8.841 0.956 1.00 90.69 94 SER A C 1
ATOM 719 O O . SER A 1 94 ? -0.307 -8.826 2.145 1.00 90.69 94 SER A O 1
ATOM 721 N N . MET A 1 95 ? -0.610 -8.067 0.060 1.00 93.12 95 MET A N 1
ATOM 722 C CA . MET A 1 95 ? -1.754 -7.206 0.376 1.00 93.12 95 MET A CA 1
ATOM 723 C C . MET A 1 95 ? -3.097 -7.944 0.320 1.00 93.12 95 MET A C 1
ATOM 725 O O . MET A 1 95 ? -4.084 -7.435 0.855 1.00 93.12 95 MET A O 1
ATOM 729 N N . GLN A 1 96 ? -3.158 -9.121 -0.306 1.00 92.31 96 GLN A N 1
ATOM 730 C CA . GLN A 1 96 ? -4.399 -9.854 -0.556 1.00 92.31 96 GLN A CA 1
ATOM 731 C C . GLN A 1 96 ? -5.215 -10.164 0.711 1.00 92.31 96 GLN A C 1
ATOM 733 O O . GLN A 1 96 ? -6.420 -9.902 0.689 1.00 92.31 96 GLN A O 1
ATOM 738 N N . PRO A 1 97 ? -4.620 -10.604 1.841 1.00 92.06 97 PRO A N 1
ATOM 739 C CA . PRO A 1 97 ? -5.370 -10.831 3.082 1.00 92.06 97 PRO A CA 1
ATOM 740 C C . PRO A 1 97 ? -6.052 -9.571 3.635 1.00 92.06 97 PRO A C 1
ATOM 742 O O . PRO A 1 97 ? -7.022 -9.656 4.382 1.00 92.06 97 PRO A O 1
ATOM 745 N N . TYR A 1 98 ? -5.560 -8.393 3.250 1.00 93.56 98 TYR A N 1
ATOM 746 C CA . TYR A 1 98 ? -5.978 -7.093 3.769 1.00 93.56 98 TYR A CA 1
ATOM 747 C C . TYR A 1 98 ? -6.809 -6.279 2.775 1.00 93.56 98 TYR A C 1
ATOM 749 O O . TYR A 1 98 ? -7.104 -5.106 3.025 1.00 93.56 98 TYR A O 1
ATOM 757 N N . LYS A 1 99 ? -7.185 -6.874 1.639 1.00 94.56 99 LYS A N 1
ATOM 758 C CA . LYS A 1 99 ? -7.794 -6.180 0.500 1.00 94.56 99 LYS A CA 1
ATOM 759 C C . LYS A 1 99 ? -9.021 -5.353 0.868 1.00 94.56 99 LYS A C 1
ATOM 761 O O . LYS A 1 99 ? -9.103 -4.191 0.474 1.00 94.56 99 LYS A O 1
ATOM 766 N N . GLU A 1 100 ? -9.930 -5.910 1.665 1.00 95.31 100 GLU A N 1
ATOM 767 C CA . GLU A 1 100 ? -11.140 -5.206 2.108 1.00 95.31 100 GLU A CA 1
ATOM 768 C C . GLU A 1 100 ? -10.818 -3.978 2.965 1.00 95.31 100 GLU A C 1
ATOM 770 O O . GLU A 1 100 ? -11.369 -2.897 2.746 1.00 95.31 100 GLU A O 1
ATOM 775 N N . GLY A 1 101 ? -9.859 -4.109 3.886 1.00 94.75 101 GLY A N 1
ATOM 776 C CA . GLY A 1 101 ? -9.398 -3.001 4.721 1.00 94.75 101 GLY A CA 1
ATOM 777 C C . GLY A 1 101 ? -8.756 -1.900 3.882 1.00 94.75 101 GLY A C 1
ATOM 778 O O . GLY A 1 101 ? -9.113 -0.728 4.009 1.00 94.75 101 GLY A O 1
ATOM 779 N N . ILE A 1 102 ? -7.869 -2.276 2.955 1.00 94.56 102 ILE A N 1
ATOM 780 C CA . ILE A 1 102 ? -7.214 -1.340 2.031 1.00 94.56 102 ILE A CA 1
ATOM 781 C C . ILE A 1 102 ? -8.254 -0.636 1.153 1.00 94.56 102 ILE A C 1
ATOM 783 O O . ILE A 1 102 ? -8.192 0.583 0.990 1.00 94.56 102 ILE A O 1
ATOM 787 N N . ARG A 1 103 ? -9.243 -1.363 0.622 1.00 94.75 103 ARG A N 1
ATOM 788 C CA . ARG A 1 103 ? -10.333 -0.789 -0.178 1.00 94.75 103 ARG A CA 1
ATOM 789 C C . ARG A 1 103 ? -11.139 0.224 0.630 1.00 94.75 103 ARG A C 1
ATOM 791 O O . ARG A 1 103 ? -11.422 1.311 0.123 1.00 94.75 103 ARG A O 1
ATOM 798 N N . ALA A 1 104 ? -11.477 -0.095 1.877 1.00 94.06 104 ALA A N 1
ATOM 799 C CA . ALA A 1 104 ? -12.207 0.805 2.763 1.00 94.06 104 ALA A CA 1
ATOM 800 C C . ALA A 1 104 ? -11.408 2.076 3.095 1.00 94.06 104 ALA A C 1
ATOM 802 O O . ALA A 1 104 ? -11.977 3.171 3.100 1.00 94.06 104 ALA A O 1
ATOM 803 N N . ILE A 1 105 ? -10.095 1.944 3.311 1.00 91.69 105 ILE A N 1
ATOM 804 C CA . ILE A 1 105 ? -9.170 3.070 3.499 1.00 91.69 105 ILE A CA 1
ATOM 805 C C . ILE A 1 105 ? -9.150 3.944 2.252 1.00 91.69 105 ILE A C 1
ATOM 807 O O . ILE A 1 105 ? -9.491 5.117 2.337 1.00 91.69 105 ILE A O 1
ATOM 811 N N . VAL A 1 106 ? -8.845 3.381 1.080 1.00 90.56 106 VAL A N 1
ATOM 812 C CA . VAL A 1 106 ? -8.773 4.143 -0.178 1.00 90.56 106 VAL A CA 1
ATOM 813 C C . VAL A 1 106 ? -10.096 4.853 -0.476 1.00 90.56 106 VAL A C 1
ATOM 815 O O . VAL A 1 106 ? -10.083 6.008 -0.894 1.00 90.56 106 VAL A O 1
ATOM 818 N N . LYS A 1 107 ? -11.238 4.201 -0.226 1.00 89.81 107 LYS A N 1
ATOM 819 C CA . LYS A 1 107 ? -12.566 4.797 -0.417 1.00 89.81 107 LYS A CA 1
ATOM 820 C C . LYS A 1 107 ? -12.829 5.962 0.538 1.00 89.81 107 LYS A C 1
ATOM 822 O O . LYS A 1 107 ? -13.351 6.978 0.091 1.00 89.81 107 LYS A O 1
ATOM 827 N N . GLY A 1 108 ? -12.480 5.834 1.821 1.00 86.19 108 GLY A N 1
ATOM 828 C CA . GLY A 1 108 ? -12.608 6.936 2.784 1.00 86.19 108 GLY A CA 1
ATOM 829 C C . GLY A 1 108 ? -11.679 8.102 2.442 1.00 86.19 108 GLY A C 1
ATOM 830 O O . GLY A 1 108 ? -12.062 9.263 2.478 1.00 86.19 108 GLY A O 1
ATOM 831 N N . SER A 1 109 ? -10.471 7.793 1.996 1.00 82.19 109 SER A N 1
ATOM 832 C CA . SER A 1 109 ? -9.441 8.782 1.689 1.00 82.19 109 SER A CA 1
ATOM 833 C C . SER A 1 109 ? -9.592 9.470 0.333 1.00 82.19 109 SER A C 1
ATOM 835 O O . SER A 1 109 ? -8.891 10.441 0.067 1.00 82.19 109 SER A O 1
ATOM 837 N N . ALA A 1 110 ? -10.482 8.991 -0.542 1.00 72.50 110 ALA A N 1
ATOM 838 C CA . ALA A 1 110 ? -10.619 9.492 -1.912 1.00 72.50 110 ALA A CA 1
ATOM 839 C C . ALA A 1 110 ? -11.011 10.979 -1.992 1.00 72.50 110 ALA A C 1
ATOM 841 O O . ALA A 1 110 ? -10.691 11.643 -2.977 1.00 72.50 110 ALA A O 1
ATOM 842 N N . SER A 1 111 ? -11.677 11.495 -0.958 1.00 67.81 111 SER A N 1
ATOM 843 C CA . SER A 1 111 ? -12.096 12.897 -0.859 1.00 67.81 111 SER A CA 1
ATOM 844 C C . SER A 1 111 ? -11.064 13.797 -0.172 1.00 67.81 111 SER A C 1
ATOM 846 O O . SER A 1 111 ? -11.344 14.978 0.016 1.00 67.81 111 SER A O 1
ATOM 848 N N . ASP A 1 112 ? -9.901 13.262 0.217 1.00 74.81 112 ASP A N 1
ATOM 849 C CA . ASP A 1 112 ? -8.845 13.989 0.925 1.00 74.81 112 ASP A CA 1
ATOM 850 C C . ASP A 1 112 ? -7.597 14.176 0.033 1.00 74.81 112 ASP A C 1
ATOM 852 O O . ASP A 1 112 ? -6.736 13.288 -0.055 1.00 74.81 112 ASP A O 1
ATOM 856 N N . PRO A 1 113 ? -7.456 15.346 -0.624 1.00 70.31 113 PRO A N 1
ATOM 857 C CA . PRO A 1 113 ? -6.287 15.669 -1.438 1.00 70.31 113 PRO A CA 1
ATOM 858 C C . PRO A 1 113 ? -4.965 15.637 -0.660 1.00 70.31 113 PRO A C 1
ATOM 860 O O . PRO A 1 113 ? -3.913 15.375 -1.249 1.00 70.31 113 PRO A O 1
ATOM 863 N N . TRP A 1 114 ? -4.997 15.886 0.654 1.00 74.06 114 TRP A N 1
ATOM 864 C CA . TRP A 1 114 ? -3.802 15.908 1.495 1.00 74.06 114 TRP A CA 1
ATOM 865 C C . TRP A 1 114 ? -3.206 14.512 1.642 1.00 74.06 114 TRP A C 1
ATOM 867 O O . TRP A 1 114 ? -1.993 14.324 1.542 1.00 74.06 114 TRP A O 1
ATOM 877 N N . MET A 1 115 ? -4.062 13.504 1.784 1.00 69.69 115 MET A N 1
ATOM 878 C CA . MET A 1 115 ? -3.622 12.120 1.903 1.00 69.69 115 MET A CA 1
ATOM 879 C C . MET A 1 115 ? -2.958 11.610 0.623 1.00 69.69 115 MET A C 1
ATOM 881 O O . MET A 1 115 ? -1.945 10.907 0.685 1.00 69.69 115 MET A O 1
ATOM 885 N N . LEU A 1 116 ? -3.470 12.024 -0.541 1.00 70.00 116 LEU A N 1
ATOM 886 C CA . LEU A 1 116 ? -2.835 11.739 -1.825 1.00 70.00 116 LEU A CA 1
ATOM 887 C C . LEU A 1 116 ? -1.427 12.350 -1.883 1.00 70.00 116 LEU A C 1
ATOM 889 O O . LEU A 1 116 ? -0.472 11.655 -2.236 1.00 70.00 116 LEU A O 1
ATOM 893 N N . PHE A 1 117 ? -1.277 13.611 -1.471 1.00 75.69 117 PHE A N 1
ATOM 894 C CA . PHE A 1 117 ? 0.013 14.301 -1.462 1.00 75.69 117 PHE A CA 1
ATOM 895 C C . PHE A 1 117 ? 1.021 13.648 -0.505 1.00 75.69 117 PHE A C 1
ATOM 897 O O . PHE A 1 117 ? 2.154 13.367 -0.897 1.00 75.69 117 PHE A O 1
ATOM 904 N N . CYS A 1 118 ? 0.604 13.318 0.718 1.00 78.50 118 CYS A N 1
ATOM 905 C CA . CYS A 1 118 ? 1.456 12.648 1.702 1.00 78.50 118 CYS A CA 1
ATOM 906 C C . CYS A 1 118 ? 1.864 11.224 1.286 1.00 78.50 118 CYS A C 1
ATOM 908 O O . CYS A 1 118 ? 2.922 10.749 1.696 1.00 78.50 118 CYS A O 1
ATOM 910 N N . SER A 1 119 ? 1.066 10.545 0.457 1.00 81.56 119 SER A N 1
ATOM 911 C CA . SER A 1 119 ? 1.373 9.192 -0.032 1.00 81.56 119 SER A CA 1
ATOM 912 C C . SER A 1 119 ? 2.376 9.159 -1.195 1.00 81.56 119 SER A C 1
ATOM 914 O O . SER A 1 119 ? 3.044 8.145 -1.408 1.00 81.56 119 SER A O 1
ATOM 916 N N . ALA A 1 120 ? 2.536 10.262 -1.935 1.00 87.38 120 ALA A N 1
ATOM 917 C CA . ALA A 1 120 ? 3.370 10.295 -3.137 1.00 87.38 120 ALA A CA 1
ATOM 918 C C . ALA A 1 120 ? 4.869 10.012 -2.878 1.00 87.38 120 ALA A C 1
ATOM 920 O O . ALA A 1 120 ? 5.451 9.220 -3.627 1.00 87.38 120 ALA A O 1
ATOM 921 N N . PRO A 1 121 ? 5.517 10.565 -1.828 1.00 91.00 121 PRO A N 1
ATOM 922 C CA . PRO A 1 121 ? 6.901 10.219 -1.499 1.00 91.00 121 PRO A CA 1
ATOM 923 C C . PRO A 1 121 ? 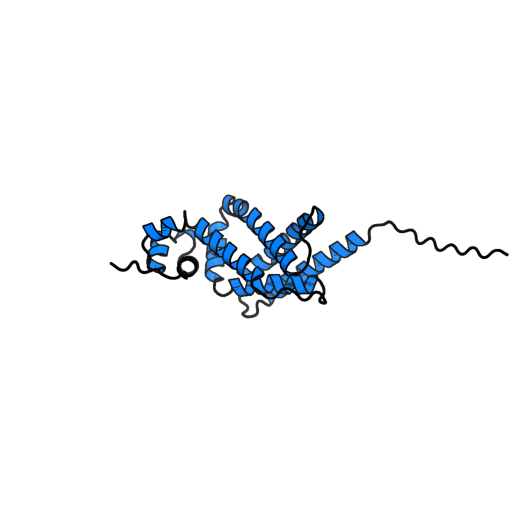7.075 8.733 -1.178 1.00 91.00 121 PRO A C 1
ATOM 925 O O . PRO A 1 121 ? 8.045 8.115 -1.619 1.00 91.00 121 PRO A O 1
ATOM 928 N N . HIS A 1 122 ? 6.111 8.144 -0.460 1.00 90.56 122 HIS A N 1
ATOM 929 C CA . HIS A 1 122 ? 6.119 6.715 -0.172 1.00 90.56 122 HIS A CA 1
ATOM 930 C C . HIS A 1 122 ? 6.014 5.900 -1.461 1.00 90.56 122 HIS A C 1
ATOM 932 O O . HIS A 1 122 ? 6.808 4.989 -1.667 1.00 90.56 122 HIS A O 1
ATOM 938 N N . LEU A 1 123 ? 5.076 6.237 -2.349 1.00 92.25 123 LEU A N 1
ATOM 939 C CA . LEU A 1 123 ? 4.887 5.537 -3.619 1.00 92.25 123 LEU A CA 1
ATOM 940 C C . LEU A 1 123 ? 6.170 5.527 -4.465 1.00 92.25 123 LEU A C 1
ATOM 942 O O . LEU A 1 123 ? 6.553 4.486 -4.996 1.00 92.25 123 LEU A O 1
ATOM 946 N N . LEU A 1 124 ? 6.859 6.667 -4.566 1.00 94.25 124 LEU A N 1
ATOM 947 C CA . LEU A 1 124 ? 8.120 6.761 -5.305 1.00 94.25 124 LEU A CA 1
ATOM 948 C C . LEU A 1 124 ? 9.242 5.956 -4.642 1.00 94.25 124 LEU A C 1
ATOM 950 O O . LEU A 1 124 ? 10.022 5.318 -5.347 1.00 94.25 124 LEU A O 1
ATOM 954 N N . ARG A 1 125 ? 9.314 5.945 -3.305 1.00 94.62 125 ARG A N 1
ATOM 955 C CA . ARG A 1 125 ? 10.259 5.098 -2.564 1.00 94.62 125 ARG A CA 1
ATOM 956 C C . ARG A 1 125 ? 9.997 3.616 -2.835 1.00 94.62 125 ARG A C 1
ATOM 958 O O . ARG A 1 125 ? 10.933 2.898 -3.170 1.00 94.62 125 ARG A O 1
ATOM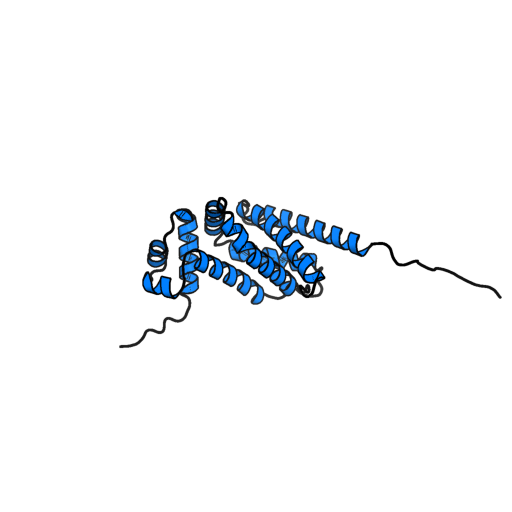 965 N N . THR A 1 126 ? 8.743 3.179 -2.746 1.00 95.00 126 THR A N 1
ATOM 966 C CA . THR A 1 126 ? 8.330 1.800 -3.038 1.00 95.00 126 THR A CA 1
ATOM 967 C C . THR A 1 126 ? 8.637 1.417 -4.488 1.00 95.00 126 THR A C 1
ATOM 969 O O . THR A 1 126 ? 9.090 0.310 -4.750 1.00 95.00 126 THR A O 1
ATOM 972 N N . ALA A 1 127 ? 8.456 2.328 -5.445 1.00 96.31 127 ALA A N 1
ATOM 973 C CA . ALA A 1 127 ? 8.795 2.066 -6.841 1.00 96.31 127 ALA A CA 1
ATOM 974 C C . ALA A 1 127 ? 10.309 1.901 -7.062 1.00 96.31 127 ALA A C 1
ATOM 976 O O . ALA A 1 127 ? 10.729 0.999 -7.785 1.00 96.31 127 ALA A O 1
ATOM 977 N N . SER A 1 128 ? 11.137 2.730 -6.416 1.00 95.56 128 SER A N 1
ATOM 978 C CA . SER A 1 128 ? 12.596 2.547 -6.413 1.00 95.56 128 SER A CA 1
ATOM 979 C C . SER A 1 128 ? 12.994 1.220 -5.772 1.00 95.56 128 SER A C 1
ATOM 981 O O . SER A 1 128 ? 13.847 0.519 -6.298 1.00 95.56 128 SER A O 1
ATOM 983 N N . LEU A 1 129 ? 12.339 0.844 -4.674 1.00 94.81 129 LEU A N 1
ATOM 984 C CA . LEU A 1 129 ? 12.532 -0.445 -4.020 1.00 94.81 129 LEU A CA 1
ATOM 985 C C . LEU A 1 129 ? 12.234 -1.620 -4.964 1.00 94.81 129 LEU A C 1
ATOM 987 O O . LEU A 1 129 ? 13.055 -2.520 -5.096 1.00 94.81 129 LEU A O 1
ATOM 991 N N . MET A 1 130 ? 11.091 -1.601 -5.652 1.00 95.62 130 MET A N 1
ATOM 992 C CA . MET A 1 130 ? 10.728 -2.653 -6.609 1.00 95.62 130 MET A CA 1
ATOM 993 C C . MET A 1 130 ? 11.761 -2.794 -7.731 1.00 95.62 130 MET A C 1
ATOM 995 O O . MET A 1 130 ? 12.062 -3.908 -8.147 1.00 95.62 130 MET A O 1
ATOM 999 N N . LEU A 1 131 ? 12.314 -1.673 -8.206 1.00 94.75 131 LEU A N 1
ATOM 1000 C CA . LEU A 1 131 ? 13.390 -1.677 -9.195 1.00 94.75 131 LEU A CA 1
ATOM 1001 C C . LEU A 1 131 ? 14.642 -2.376 -8.656 1.00 94.75 131 LEU A C 1
ATOM 1003 O O . LEU A 1 131 ? 15.149 -3.280 -9.316 1.00 94.75 131 LEU A O 1
ATOM 1007 N N . GLU A 1 132 ? 15.100 -2.010 -7.458 1.00 94.00 132 GLU A N 1
ATOM 1008 C CA . GLU A 1 132 ? 16.303 -2.597 -6.853 1.00 94.00 132 GLU A CA 1
ATOM 1009 C C . GLU A 1 132 ? 16.128 -4.101 -6.576 1.00 94.00 132 GLU A C 1
AT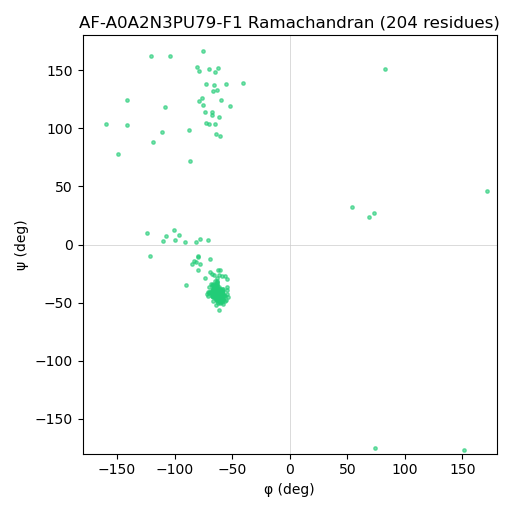OM 1011 O O . GLU A 1 132 ? 17.004 -4.894 -6.916 1.00 94.00 132 GLU A O 1
ATOM 1016 N N . VAL A 1 133 ? 14.969 -4.528 -6.058 1.00 93.25 133 VAL A N 1
ATOM 1017 C CA . VAL A 1 133 ? 14.657 -5.957 -5.834 1.00 93.25 133 VAL A CA 1
ATOM 1018 C C . VAL A 1 133 ? 14.581 -6.736 -7.156 1.00 93.25 133 VAL A C 1
ATOM 1020 O O . VAL A 1 133 ? 14.967 -7.905 -7.209 1.00 93.25 133 VAL A O 1
ATOM 1023 N N . ALA A 1 134 ? 14.152 -6.088 -8.244 1.00 92.88 134 ALA A N 1
ATOM 1024 C CA . ALA A 1 134 ? 14.176 -6.647 -9.598 1.00 92.88 134 ALA A CA 1
ATOM 1025 C C . ALA A 1 134 ? 15.575 -6.603 -10.259 1.00 92.88 134 ALA A C 1
ATOM 1027 O O . ALA A 1 134 ? 15.712 -6.920 -11.448 1.00 92.88 134 ALA A O 1
ATOM 1028 N N . GLY A 1 135 ? 16.619 -6.180 -9.537 1.00 91.12 135 GLY A N 1
ATOM 1029 C CA . GLY A 1 135 ? 17.984 -6.053 -10.055 1.00 91.12 135 GLY A CA 1
ATOM 1030 C C . GLY A 1 135 ? 18.147 -4.930 -11.084 1.00 91.12 135 GLY A C 1
ATOM 1031 O O . GLY A 1 135 ? 19.021 -4.992 -11.949 1.00 91.12 135 GLY A O 1
ATOM 1032 N N . ILE A 1 136 ? 17.275 -3.921 -11.058 1.00 90.69 136 ILE A N 1
ATOM 1033 C CA . ILE A 1 136 ? 17.314 -2.757 -11.943 1.00 90.69 136 ILE A CA 1
ATOM 1034 C C . ILE A 1 136 ? 17.750 -1.550 -11.120 1.00 90.69 136 ILE A C 1
ATOM 1036 O O . ILE A 1 136 ? 17.032 -1.106 -10.231 1.00 90.69 136 ILE A O 1
ATOM 1040 N N . SER A 1 137 ? 18.887 -0.948 -11.473 1.00 89.25 137 SER A N 1
ATOM 1041 C CA . SER A 1 137 ? 19.366 0.228 -10.742 1.00 89.25 137 SER A CA 1
ATOM 1042 C C . SER A 1 137 ? 18.360 1.389 -10.791 1.00 89.25 137 SER A C 1
ATOM 1044 O O . SER A 1 137 ? 17.984 1.863 -11.876 1.00 89.25 137 SER A O 1
ATOM 1046 N N . ALA A 1 138 ? 17.973 1.872 -9.609 1.00 88.81 138 ALA A N 1
ATOM 1047 C CA . ALA A 1 138 ? 17.169 3.069 -9.374 1.00 88.81 138 ALA A CA 1
ATOM 1048 C C . ALA A 1 138 ? 18.040 4.306 -9.066 1.00 88.81 138 ALA A C 1
ATOM 1050 O O . ALA A 1 138 ? 17.525 5.383 -8.752 1.00 88.81 138 ALA A O 1
ATOM 1051 N N . SER A 1 139 ? 19.363 4.187 -9.209 1.00 85.88 139 SER A N 1
ATOM 1052 C CA . SER A 1 1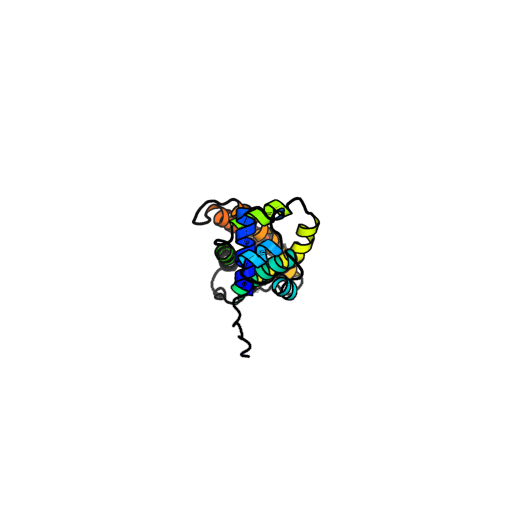39 ? 20.319 5.261 -8.939 1.00 85.88 139 SER A CA 1
ATOM 1053 C C . SER A 1 139 ? 20.411 6.299 -10.070 1.00 85.88 139 SER A C 1
ATOM 1055 O O . SER A 1 139 ? 20.243 6.009 -11.256 1.00 85.88 139 SER A O 1
ATOM 1057 N N . GLY A 1 140 ? 20.707 7.547 -9.691 1.00 90.25 140 GLY A N 1
ATOM 1058 C CA . GLY A 1 140 ? 20.936 8.661 -10.619 1.00 90.25 140 GLY A CA 1
ATOM 1059 C C . GLY A 1 140 ? 19.675 9.237 -11.295 1.00 90.25 140 GLY A C 1
ATOM 1060 O O . GLY A 1 140 ? 18.546 8.860 -10.973 1.00 90.25 140 GLY A O 1
ATOM 1061 N N . PRO A 1 141 ? 19.837 10.190 -12.237 1.00 90.62 141 PRO A N 1
ATOM 1062 C CA . PRO A 1 141 ? 18.715 10.848 -12.917 1.00 90.62 141 PRO A CA 1
ATOM 1063 C C . PRO A 1 141 ? 17.831 9.877 -13.708 1.00 90.62 141 PRO A C 1
ATOM 1065 O O . PRO A 1 141 ? 16.607 9.961 -13.639 1.00 90.62 141 PRO A O 1
ATOM 1068 N N . VAL A 1 142 ? 18.446 8.915 -14.404 1.00 89.19 142 VAL A N 1
ATOM 1069 C CA . VAL A 1 142 ? 17.736 7.868 -15.155 1.00 89.19 142 VAL A CA 1
ATOM 1070 C C . VAL A 1 142 ? 16.962 6.949 -14.208 1.00 89.19 142 VAL A C 1
ATOM 1072 O O . VAL A 1 142 ? 15.801 6.643 -14.471 1.00 89.19 142 VAL A O 1
ATOM 1075 N N . GLY A 1 143 ? 17.558 6.563 -13.075 1.00 89.50 143 GLY A N 1
ATOM 1076 C CA . GLY A 1 143 ? 16.886 5.778 -12.041 1.00 89.50 143 GLY A CA 1
ATOM 1077 C C . GLY A 1 143 ? 15.638 6.469 -11.485 1.00 89.50 143 GLY A C 1
ATOM 1078 O O . GLY A 1 143 ? 14.582 5.850 -11.384 1.00 89.50 143 GLY A O 1
ATOM 1079 N N . ARG A 1 144 ? 15.696 7.789 -11.257 1.00 91.94 144 ARG A N 1
ATOM 1080 C CA . ARG A 1 144 ? 14.523 8.586 -10.843 1.00 91.94 144 ARG A CA 1
ATOM 1081 C C . ARG A 1 144 ? 13.410 8.602 -11.892 1.00 91.94 144 ARG A C 1
ATOM 1083 O O . ARG A 1 144 ? 12.236 8.605 -11.528 1.00 91.94 144 ARG A O 1
ATOM 1090 N N . VAL A 1 145 ? 13.751 8.623 -13.183 1.00 93.81 145 VAL A N 1
ATOM 1091 C CA . VAL A 1 145 ? 12.759 8.514 -14.267 1.00 93.81 145 VAL A CA 1
ATOM 1092 C C . VAL A 1 145 ? 12.125 7.122 -14.273 1.00 93.81 145 VAL A C 1
ATOM 1094 O O . VAL A 1 145 ? 10.899 7.020 -14.326 1.00 93.81 145 VAL A O 1
ATOM 1097 N N . LYS A 1 146 ? 12.929 6.058 -14.130 1.00 92.88 146 LYS A N 1
ATOM 1098 C CA . LYS A 1 146 ? 12.428 4.679 -14.012 1.00 92.88 146 LYS A CA 1
ATOM 1099 C C . LYS A 1 146 ? 11.485 4.523 -12.820 1.00 92.88 146 LYS A C 1
ATOM 1101 O O . LYS A 1 146 ? 10.392 3.999 -12.996 1.00 92.88 146 LYS A O 1
ATOM 1106 N N . ALA A 1 147 ? 11.854 5.038 -11.645 1.00 95.44 147 ALA A N 1
ATOM 1107 C CA . ALA A 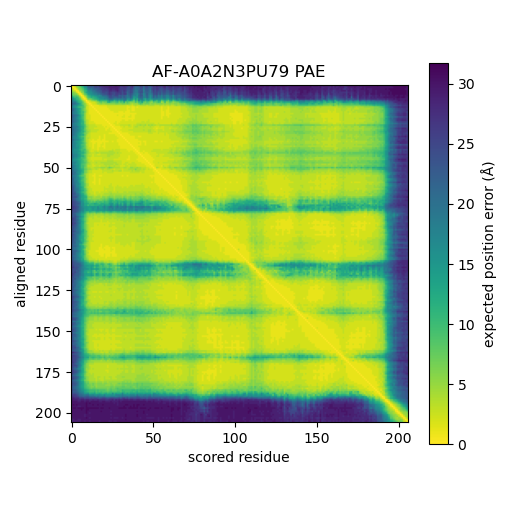1 147 ? 11.028 4.965 -10.439 1.00 95.44 147 ALA A CA 1
ATOM 1108 C C . ALA A 1 147 ? 9.659 5.631 -10.637 1.00 95.44 147 ALA A C 1
ATOM 1110 O O . ALA A 1 147 ? 8.636 5.075 -10.252 1.00 95.44 147 ALA A O 1
ATOM 1111 N N . LYS A 1 148 ? 9.607 6.785 -11.314 1.00 95.50 148 LYS A N 1
ATOM 1112 C CA . LYS A 1 148 ? 8.334 7.428 -11.681 1.00 95.50 148 LYS A CA 1
ATOM 1113 C C . LYS A 1 148 ? 7.513 6.574 -12.650 1.00 95.50 148 LYS A C 1
ATOM 1115 O O . LYS A 1 148 ? 6.306 6.453 -12.470 1.00 95.50 148 LYS A O 1
ATOM 1120 N N . GLY A 1 149 ? 8.153 5.966 -13.651 1.00 95.75 149 GLY A N 1
ATOM 1121 C CA . GLY A 1 149 ? 7.490 5.047 -14.580 1.00 95.75 149 GLY A CA 1
ATOM 1122 C C . GLY A 1 149 ? 6.879 3.841 -13.862 1.00 95.75 149 GLY A C 1
ATOM 1123 O O . GLY A 1 149 ? 5.697 3.552 -14.040 1.00 95.75 149 GLY A O 1
ATOM 1124 N N . VAL A 1 150 ? 7.649 3.198 -12.982 1.00 97.06 150 VAL A N 1
ATOM 1125 C CA . VAL A 1 150 ? 7.175 2.079 -12.154 1.00 97.06 150 VAL A CA 1
ATOM 1126 C C . VAL A 1 150 ? 6.061 2.517 -11.209 1.00 97.06 150 VAL A C 1
ATOM 1128 O O . VAL A 1 150 ? 5.070 1.807 -11.094 1.00 97.06 150 VAL A O 1
ATOM 1131 N N . ALA A 1 151 ? 6.147 3.704 -10.603 1.00 96.62 151 ALA A N 1
ATOM 1132 C CA . ALA A 1 151 ? 5.076 4.241 -9.764 1.00 96.62 151 ALA A CA 1
ATOM 1133 C C . ALA A 1 151 ? 3.750 4.386 -10.531 1.00 96.62 151 ALA A C 1
ATOM 1135 O O . ALA A 1 151 ? 2.697 4.038 -10.000 1.00 96.62 151 ALA A O 1
ATOM 1136 N N . VAL A 1 152 ? 3.788 4.847 -11.788 1.00 96.50 152 VAL A N 1
ATOM 1137 C CA . VAL A 1 152 ? 2.594 4.950 -12.647 1.00 96.50 152 VAL A CA 1
ATOM 1138 C C . VAL A 1 152 ? 2.037 3.568 -12.996 1.00 96.50 152 VAL A C 1
ATOM 1140 O O . VAL A 1 152 ? 0.827 3.356 -12.901 1.00 96.50 152 VAL A O 1
ATOM 1143 N N . ILE A 1 153 ? 2.903 2.621 -13.368 1.00 97.38 153 ILE A N 1
ATOM 1144 C CA . ILE A 1 153 ? 2.519 1.235 -13.683 1.00 97.38 153 ILE A CA 1
ATOM 1145 C C . ILE A 1 153 ? 1.870 0.569 -12.465 1.00 97.38 153 ILE A C 1
ATOM 1147 O O . ILE A 1 153 ? 0.762 0.040 -12.564 1.00 97.38 153 ILE A O 1
ATOM 1151 N N . TYR A 1 154 ? 2.527 0.656 -11.308 1.00 96.88 154 TYR A N 1
ATOM 1152 C CA . TYR A 1 154 ? 2.032 0.116 -10.049 1.00 96.88 154 TYR A CA 1
ATOM 1153 C C . TYR A 1 154 ? 0.697 0.746 -9.657 1.00 96.88 154 TYR A C 1
ATOM 1155 O O . TYR A 1 154 ? -0.227 0.024 -9.307 1.00 96.88 154 TYR A O 1
ATOM 1163 N N . LEU A 1 155 ? 0.543 2.069 -9.779 1.00 95.12 155 LEU A N 1
ATOM 1164 C CA . LEU A 1 155 ? -0.716 2.743 -9.463 1.00 95.12 155 LEU A CA 1
ATOM 1165 C C . LEU A 1 155 ? -1.864 2.282 -10.376 1.00 95.12 155 LEU A C 1
ATOM 1167 O O . LEU A 1 155 ? -2.980 2.074 -9.899 1.00 95.12 155 LEU A O 1
ATOM 1171 N N . ALA A 1 156 ? -1.611 2.091 -11.673 1.00 95.69 156 ALA A N 1
ATOM 1172 C CA . ALA A 1 156 ? -2.613 1.579 -12.609 1.00 95.69 156 ALA A CA 1
ATOM 1173 C C . ALA A 1 156 ? -3.040 0.138 -12.271 1.00 95.69 156 ALA A C 1
ATOM 1175 O O . ALA A 1 156 ? -4.238 -0.170 -12.252 1.00 95.69 156 ALA A O 1
ATOM 1176 N N . ALA A 1 157 ? -2.074 -0.729 -11.954 1.00 97.25 157 ALA A N 1
ATOM 1177 C CA . ALA A 1 157 ? -2.338 -2.095 -11.514 1.00 97.25 157 ALA A CA 1
ATOM 1178 C C . ALA A 1 157 ? -3.061 -2.123 -10.157 1.00 97.25 157 ALA A C 1
ATOM 1180 O O . ALA A 1 157 ? -4.070 -2.806 -10.029 1.00 97.25 157 ALA A O 1
ATOM 1181 N N . PHE A 1 158 ? -2.645 -1.304 -9.189 1.00 96.19 158 PHE A N 1
ATOM 1182 C CA . PHE A 1 158 ? -3.257 -1.198 -7.861 1.00 96.19 158 PHE A CA 1
ATOM 1183 C C . PHE A 1 158 ? -4.723 -0.764 -7.934 1.00 96.19 158 PHE A C 1
ATOM 1185 O O . PHE A 1 158 ? -5.580 -1.359 -7.286 1.00 96.19 158 PHE A O 1
ATOM 1192 N N . ARG A 1 159 ? -5.050 0.216 -8.786 1.00 94.56 159 ARG A N 1
ATOM 1193 C CA . ARG A 1 159 ? -6.447 0.618 -9.025 1.00 94.56 159 ARG A CA 1
ATOM 1194 C C . ARG A 1 159 ? -7.292 -0.521 -9.591 1.00 94.56 159 ARG A C 1
ATOM 1196 O O . ARG A 1 159 ? -8.447 -0.654 -9.205 1.00 94.56 159 ARG A O 1
ATOM 1203 N N . THR A 1 160 ? -6.722 -1.325 -10.488 1.00 96.62 160 THR A N 1
ATOM 1204 C CA . THR A 1 160 ? -7.401 -2.514 -11.025 1.00 96.62 160 THR A CA 1
ATOM 1205 C C . THR A 1 160 ? -7.598 -3.549 -9.924 1.00 96.62 160 THR A C 1
ATOM 1207 O O . THR A 1 160 ? -8.722 -4.000 -9.714 1.00 96.62 160 THR A O 1
ATOM 1210 N N . TRP A 1 161 ? -6.532 -3.843 -9.179 1.00 96.94 161 TRP A N 1
ATOM 1211 C CA . TRP A 1 161 ? -6.502 -4.811 -8.092 1.00 96.94 161 TRP A CA 1
ATOM 1212 C C . TRP A 1 161 ? -7.565 -4.547 -7.032 1.00 96.94 161 TRP A C 1
ATOM 1214 O O . TRP A 1 161 ? -8.268 -5.476 -6.646 1.00 96.94 161 TRP A O 1
ATOM 1224 N N . LEU A 1 162 ? -7.779 -3.289 -6.632 1.00 95.06 162 LEU A N 1
ATOM 1225 C CA . LEU A 1 162 ? -8.831 -2.918 -5.674 1.00 95.06 162 LEU A CA 1
ATOM 1226 C C . LEU A 1 162 ? -10.240 -3.361 -6.098 1.00 95.06 162 LEU A C 1
ATOM 1228 O O . LEU A 1 162 ? -11.096 -3.562 -5.241 1.00 95.06 162 LEU A O 1
ATOM 1232 N N . THR A 1 163 ? -10.485 -3.502 -7.399 1.00 93.88 163 THR A N 1
ATOM 1233 C CA . THR A 1 163 ? -11.786 -3.882 -7.982 1.00 93.88 163 THR A CA 1
ATOM 1234 C C . THR A 1 163 ? -11.791 -5.283 -8.596 1.00 93.88 163 THR A C 1
ATOM 1236 O O . THR A 1 163 ? -12.766 -5.681 -9.231 1.00 93.88 163 THR A O 1
ATOM 1239 N N . ASP A 1 164 ? -10.679 -6.006 -8.481 1.00 94.00 164 ASP A N 1
ATOM 1240 C CA . ASP A 1 164 ? -10.513 -7.327 -9.070 1.00 94.00 164 ASP A CA 1
ATOM 1241 C C . ASP A 1 164 ? -11.030 -8.405 -8.112 1.00 94.00 164 ASP A C 1
ATOM 1243 O O . ASP A 1 164 ? -10.340 -8.784 -7.172 1.00 94.00 164 ASP A O 1
ATOM 1247 N N . GLU A 1 165 ? -12.251 -8.887 -8.326 1.00 89.00 165 GLU A N 1
ATOM 1248 C CA . GLU A 1 165 ? -12.862 -9.932 -7.486 1.00 89.00 165 GLU A CA 1
ATOM 1249 C C . GLU A 1 165 ? -12.404 -11.354 -7.860 1.00 89.00 165 GLU A C 1
ATOM 1251 O O . GLU A 1 165 ? -12.872 -12.333 -7.281 1.00 89.00 165 GLU A O 1
ATOM 1256 N N . SER A 1 166 ? -11.503 -11.496 -8.841 1.00 87.38 166 SER A N 1
ATOM 1257 C CA . SER A 1 166 ? -10.954 -12.802 -9.204 1.00 87.38 166 SER A CA 1
ATOM 1258 C C . SER A 1 166 ? -9.973 -13.307 -8.141 1.00 87.38 166 SER A C 1
ATOM 1260 O O . SER A 1 166 ? -9.153 -12.552 -7.612 1.00 87.38 166 SER A O 1
ATOM 1262 N N . SER A 1 167 ? -10.051 -14.602 -7.822 1.00 76.88 167 SER A N 1
ATOM 1263 C CA . SER A 1 167 ? -9.163 -15.240 -6.841 1.00 76.88 167 SER A CA 1
ATOM 1264 C C . SER A 1 167 ? -7.711 -15.322 -7.315 1.00 76.88 167 SER A C 1
ATOM 1266 O O . SER A 1 167 ? -6.807 -15.387 -6.493 1.00 76.88 167 SER A O 1
ATOM 1268 N N . ASP A 1 168 ? -7.497 -15.327 -8.630 1.00 86.88 168 ASP A N 1
ATOM 1269 C CA . ASP A 1 168 ? -6.197 -15.411 -9.299 1.00 86.88 168 ASP A CA 1
ATOM 1270 C C . ASP A 1 168 ? -5.673 -14.047 -9.778 1.00 86.88 168 ASP A C 1
ATOM 1272 O O . ASP A 1 168 ? -4.635 -13.977 -10.433 1.00 86.88 168 ASP A O 1
ATOM 1276 N N . MET A 1 169 ? -6.386 -12.954 -9.474 1.00 93.56 169 MET A N 1
ATOM 1277 C CA . MET A 1 169 ? -6.024 -11.595 -9.882 1.00 93.56 169 MET A CA 1
ATOM 1278 C C . MET A 1 169 ? -5.805 -11.450 -11.401 1.00 93.56 169 MET A C 1
ATOM 1280 O O . MET A 1 169 ? -4.985 -10.637 -11.849 1.00 93.56 169 MET A O 1
ATOM 1284 N N . ALA A 1 170 ? -6.538 -12.215 -12.219 1.00 93.88 170 ALA A N 1
ATOM 1285 C CA . ALA A 1 170 ? -6.345 -12.272 -13.668 1.00 93.88 170 ALA A CA 1
ATOM 1286 C C . ALA A 1 170 ? -6.412 -10.889 -14.337 1.00 93.88 170 ALA A C 1
ATOM 1288 O O . ALA A 1 170 ? -5.631 -10.579 -15.244 1.00 93.88 170 ALA A O 1
ATOM 1289 N N . ARG A 1 171 ? -7.321 -10.016 -13.882 1.00 95.56 171 ARG A N 1
ATOM 1290 C CA . ARG A 1 171 ? -7.466 -8.662 -14.439 1.00 95.56 171 ARG A CA 1
ATOM 1291 C C . ARG A 1 171 ? -6.290 -7.774 -14.045 1.00 95.56 171 ARG A C 1
ATOM 1293 O O . ARG A 1 171 ? -5.793 -7.014 -14.876 1.00 95.56 171 ARG A O 1
ATOM 1300 N N . THR A 1 172 ? -5.838 -7.875 -12.801 1.00 96.44 172 THR A N 1
ATOM 1301 C CA . THR A 1 172 ? -4.662 -7.163 -12.286 1.00 96.44 172 THR A CA 1
ATOM 1302 C C . THR A 1 172 ? -3.410 -7.553 -13.059 1.00 96.44 172 THR A C 1
ATOM 1304 O O . THR A 1 172 ? -2.712 -6.672 -13.562 1.00 96.44 172 THR A O 1
ATOM 1307 N N . MET A 1 173 ? -3.182 -8.857 -13.228 1.00 96.50 173 MET A N 1
ATOM 1308 C CA . MET A 1 173 ? -2.080 -9.410 -14.011 1.00 96.50 173 MET A CA 1
ATOM 1309 C C . MET A 1 173 ? -2.103 -8.885 -15.451 1.00 96.50 173 MET A C 1
ATOM 1311 O O . MET A 1 173 ? -1.096 -8.371 -15.934 1.00 96.50 173 MET A O 1
ATOM 1315 N N . ALA A 1 174 ? -3.260 -8.924 -16.119 1.00 96.94 174 ALA A N 1
ATOM 1316 C CA . ALA A 1 174 ? -3.392 -8.423 -17.486 1.00 96.94 174 ALA A CA 1
ATOM 1317 C C . ALA A 1 174 ? -3.124 -6.909 -17.599 1.00 96.94 174 ALA A C 1
ATOM 1319 O O . ALA A 1 174 ? -2.521 -6.452 -18.576 1.00 96.94 174 ALA A O 1
ATOM 1320 N N . THR A 1 175 ? -3.558 -6.110 -16.618 1.00 97.50 175 THR A N 1
ATOM 1321 C CA . THR A 1 175 ? -3.246 -4.673 -16.568 1.00 97.50 175 THR A CA 1
ATOM 1322 C C . THR A 1 175 ? -1.750 -4.441 -16.377 1.00 97.50 175 THR A C 1
ATOM 1324 O O . THR A 1 175 ? -1.176 -3.600 -17.074 1.00 97.50 175 THR A O 1
ATOM 1327 N N . LEU A 1 176 ? -1.121 -5.182 -15.463 1.00 97.50 176 LEU A N 1
ATOM 1328 C CA . LEU A 1 176 ? 0.299 -5.067 -15.158 1.00 97.50 176 LEU A CA 1
ATOM 1329 C C . LEU A 1 176 ? 1.171 -5.455 -16.359 1.00 97.50 176 LEU A C 1
ATOM 1331 O O . LEU A 1 176 ? 1.995 -4.643 -16.782 1.00 97.50 176 LEU A O 1
ATOM 1335 N N . ASP A 1 177 ? 0.942 -6.627 -16.961 1.00 96.69 177 ASP A N 1
ATOM 1336 C CA . ASP A 1 177 ? 1.662 -7.093 -18.158 1.00 96.69 177 ASP A CA 1
ATOM 1337 C C . ASP A 1 177 ? 1.550 -6.067 -19.294 1.00 96.69 177 ASP A C 1
ATOM 1339 O O . ASP A 1 177 ? 2.556 -5.624 -19.856 1.00 96.69 177 ASP A O 1
ATOM 1343 N N . ARG A 1 178 ? 0.336 -5.575 -19.571 1.00 96.75 178 ARG A N 1
ATOM 1344 C CA . ARG A 1 178 ? 0.118 -4.572 -20.619 1.00 96.75 178 ARG A CA 1
ATOM 1345 C C . ARG A 1 178 ? 0.846 -3.259 -20.331 1.00 96.75 178 ARG A C 1
ATOM 1347 O O . ARG A 1 178 ? 1.375 -2.642 -21.258 1.00 96.75 178 ARG A O 1
ATOM 1354 N N . ALA A 1 179 ? 0.856 -2.799 -19.083 1.00 96.19 179 ALA A N 1
ATOM 1355 C CA . ALA A 1 179 ? 1.541 -1.570 -18.693 1.00 96.19 179 ALA A CA 1
ATOM 1356 C C . ALA A 1 179 ? 3.070 -1.710 -18.802 1.00 96.19 179 ALA A C 1
ATOM 1358 O O . ALA A 1 179 ? 3.728 -0.816 -19.339 1.00 96.19 179 ALA A O 1
ATOM 1359 N N . LEU A 1 180 ? 3.621 -2.851 -18.383 1.00 95.50 180 LEU A N 1
ATOM 1360 C CA . LEU A 1 180 ? 5.047 -3.157 -18.488 1.00 95.50 180 LEU A CA 1
ATOM 1361 C C . LEU A 1 180 ? 5.507 -3.298 -19.947 1.00 95.50 180 LEU A C 1
ATOM 1363 O O . LEU A 1 180 ? 6.504 -2.685 -20.325 1.00 95.50 180 LEU A O 1
ATOM 1367 N N . ARG A 1 181 ? 4.749 -3.995 -20.808 1.00 94.31 181 ARG A N 1
ATOM 1368 C CA . ARG A 1 181 ? 5.039 -4.090 -22.257 1.00 94.31 181 ARG A CA 1
ATOM 1369 C C . ARG A 1 181 ? 5.063 -2.728 -22.945 1.00 94.31 181 ARG A C 1
ATOM 1371 O O . ARG A 1 181 ? 5.906 -2.473 -23.806 1.00 94.31 181 ARG A O 1
ATOM 1378 N N . ARG A 1 182 ? 4.145 -1.830 -22.571 1.00 93.56 182 ARG A N 1
ATOM 1379 C CA . ARG A 1 182 ? 4.137 -0.449 -23.081 1.00 93.56 182 ARG A CA 1
ATOM 1380 C C . ARG A 1 182 ? 5.389 0.307 -22.646 1.00 93.56 182 ARG A C 1
ATOM 1382 O O . ARG A 1 182 ? 5.994 0.980 -23.474 1.00 93.56 182 ARG A O 1
ATOM 1389 N N . ALA A 1 183 ? 5.792 0.180 -21.382 1.00 92.06 183 ALA A N 1
ATOM 1390 C CA . ALA A 1 183 ? 7.005 0.816 -20.874 1.00 92.06 183 ALA A CA 1
ATOM 1391 C C . ALA A 1 183 ? 8.272 0.298 -21.581 1.00 92.06 183 ALA A C 1
ATOM 1393 O O . ALA A 1 183 ? 9.111 1.101 -21.986 1.00 92.06 183 ALA A O 1
ATOM 1394 N N . GLU A 1 184 ? 8.376 -1.015 -21.803 1.00 90.44 184 GLU A N 1
ATOM 1395 C CA . GLU A 1 184 ? 9.459 -1.650 -22.567 1.00 90.44 184 GLU A CA 1
ATOM 1396 C C . GLU A 1 184 ? 9.509 -1.139 -24.016 1.00 90.44 184 GLU A C 1
ATOM 1398 O O . GLU A 1 184 ? 10.569 -0.745 -24.507 1.00 90.44 184 GLU A O 1
ATOM 1403 N N . SER A 1 185 ? 8.350 -1.040 -24.674 1.00 89.06 185 SER A N 1
ATOM 1404 C CA . SER A 1 185 ? 8.241 -0.507 -26.039 1.00 89.06 185 SER A CA 1
ATOM 1405 C C . SER A 1 185 ? 8.722 0.946 -26.121 1.00 89.06 185 SER A C 1
ATOM 1407 O O . SER A 1 185 ? 9.536 1.277 -26.983 1.00 89.06 185 SER A O 1
ATOM 1409 N N . ILE A 1 186 ? 8.287 1.804 -25.190 1.00 89.00 186 ILE A N 1
ATOM 1410 C CA . ILE A 1 186 ? 8.715 3.210 -25.108 1.00 89.00 186 ILE A CA 1
ATOM 1411 C C . ILE A 1 186 ? 10.228 3.304 -24.870 1.00 89.00 186 ILE A C 1
ATOM 1413 O O . ILE A 1 186 ? 10.908 4.071 -25.549 1.00 89.00 186 ILE A O 1
ATOM 1417 N N . ALA A 1 187 ? 10.773 2.505 -23.950 1.00 84.50 187 ALA A N 1
ATOM 1418 C CA . ALA A 1 187 ? 12.205 2.490 -23.665 1.00 84.50 187 ALA A CA 1
ATOM 1419 C C . ALA A 1 187 ? 13.033 2.053 -24.886 1.00 84.50 187 ALA A C 1
ATOM 1421 O O . ALA A 1 187 ? 14.044 2.683 -25.195 1.00 84.50 187 ALA A O 1
ATOM 1422 N N . SER A 1 188 ? 12.578 1.029 -25.617 1.00 83.62 188 SER A N 1
ATOM 1423 C CA . SER A 1 188 ? 13.240 0.557 -26.841 1.00 83.62 188 SER A CA 1
ATOM 1424 C C . SER A 1 188 ? 13.223 1.598 -27.966 1.00 83.62 188 SER A C 1
ATOM 1426 O O . SER A 1 188 ? 14.192 1.722 -28.712 1.00 83.62 188 SER A O 1
ATOM 1428 N N . PHE A 1 189 ? 12.146 2.384 -28.062 1.00 79.75 189 PHE A N 1
ATOM 1429 C CA . PHE A 1 189 ? 12.008 3.458 -29.040 1.00 79.75 189 PHE A CA 1
ATOM 1430 C C . PHE A 1 189 ? 12.930 4.639 -28.712 1.00 79.75 189 PHE A C 1
ATOM 1432 O O . PHE A 1 189 ? 13.635 5.132 -29.588 1.00 79.75 189 PHE A O 1
ATOM 1439 N N . ILE A 1 190 ? 12.996 5.042 -27.439 1.00 77.06 190 ILE A N 1
ATOM 1440 C CA . ILE A 1 190 ? 13.893 6.110 -26.968 1.00 77.06 190 ILE A CA 1
ATOM 1441 C C . ILE A 1 190 ? 15.367 5.696 -27.113 1.00 77.06 190 ILE A C 1
ATOM 1443 O O . ILE A 1 190 ? 16.197 6.511 -27.506 1.00 77.06 190 ILE A O 1
ATOM 1447 N N . GLY A 1 191 ? 15.695 4.424 -26.862 1.00 63.44 191 GLY A N 1
ATOM 1448 C CA . GLY A 1 191 ? 17.042 3.875 -27.059 1.00 63.44 191 GLY A CA 1
ATOM 1449 C C . GLY A 1 191 ? 17.481 3.755 -28.526 1.00 63.44 191 GLY A C 1
ATOM 1450 O O . GLY A 1 191 ? 18.664 3.556 -28.781 1.00 63.44 191 GLY A O 1
ATOM 1451 N N . ARG A 1 192 ? 16.558 3.894 -29.489 1.00 55.78 192 ARG A N 1
ATOM 1452 C CA . ARG A 1 192 ? 16.816 3.853 -30.942 1.00 55.78 192 ARG A CA 1
ATOM 1453 C C . ARG A 1 192 ? 16.881 5.244 -31.609 1.00 55.78 192 ARG A C 1
ATOM 1455 O O . ARG A 1 192 ? 16.875 5.320 -32.836 1.00 55.78 192 ARG A O 1
ATOM 1462 N N . GLY A 1 193 ? 16.954 6.338 -30.841 1.00 38.12 193 GLY A N 1
ATOM 1463 C CA . GLY A 1 193 ? 17.132 7.705 -31.369 1.00 38.12 193 GLY A CA 1
ATOM 1464 C C . GLY A 1 193 ? 18.467 7.911 -32.123 1.00 38.12 193 GLY A C 1
ATOM 1465 O O . GLY A 1 193 ? 19.437 7.211 -31.842 1.00 38.12 193 GLY A O 1
ATOM 1466 N N . PRO A 1 194 ? 18.539 8.834 -33.106 1.00 48.34 194 PRO A N 1
ATOM 1467 C CA . PRO A 1 194 ? 19.452 8.741 -34.248 1.00 48.34 194 PRO A CA 1
ATOM 1468 C C . PRO A 1 194 ? 20.887 9.163 -33.907 1.00 48.34 194 PRO A C 1
ATOM 1470 O O . PRO A 1 194 ? 21.117 10.297 -33.492 1.00 48.34 194 PRO A O 1
ATOM 1473 N N . GLY A 1 195 ? 21.870 8.283 -34.137 1.00 47.47 195 GLY A N 1
ATOM 1474 C CA . GLY A 1 195 ? 23.272 8.652 -33.923 1.00 47.47 195 GLY A CA 1
ATOM 1475 C C . GLY A 1 195 ? 24.312 7.538 -34.015 1.00 47.47 195 GLY A C 1
ATOM 1476 O O . GLY A 1 195 ? 25.196 7.481 -33.170 1.00 47.47 195 GLY A O 1
ATOM 1477 N N . ALA A 1 196 ? 24.256 6.679 -35.031 1.00 38.47 196 ALA A N 1
ATOM 1478 C CA . ALA A 1 196 ? 25.447 5.955 -35.476 1.00 38.47 196 ALA A CA 1
ATOM 1479 C C . ALA A 1 196 ? 25.423 5.864 -37.008 1.00 38.47 196 ALA A C 1
ATOM 1481 O O . ALA A 1 196 ? 24.655 5.066 -37.550 1.00 38.47 196 ALA A O 1
ATOM 1482 N N . PRO A 1 197 ? 26.203 6.681 -37.741 1.00 42.00 197 PRO A N 1
ATOM 1483 C CA . PRO A 1 197 ? 26.397 6.424 -39.153 1.00 42.00 197 PRO A CA 1
ATOM 1484 C C . PRO A 1 197 ? 27.194 5.128 -39.287 1.00 42.00 197 PRO A C 1
ATOM 1486 O O . PRO A 1 197 ? 28.360 5.040 -38.903 1.00 42.00 197 PRO A O 1
ATOM 1489 N N . PHE A 1 198 ? 26.536 4.121 -39.852 1.00 45.53 198 PHE A N 1
ATOM 1490 C CA . PHE A 1 198 ? 27.181 2.974 -40.462 1.00 45.53 198 PHE A CA 1
ATOM 1491 C C . PHE A 1 198 ? 28.047 3.502 -41.611 1.00 45.53 198 PHE A C 1
ATOM 1493 O O . PHE A 1 198 ? 27.562 3.727 -42.718 1.00 45.53 198 PHE A O 1
ATOM 1500 N N . ARG A 1 199 ? 29.327 3.774 -41.346 1.00 42.44 199 ARG A N 1
ATOM 1501 C CA . ARG A 1 199 ? 30.304 4.059 -42.398 1.00 42.44 199 ARG A CA 1
ATOM 1502 C C . ARG A 1 199 ? 30.869 2.726 -42.883 1.00 42.44 199 ARG A C 1
ATOM 1504 O O . ARG A 1 199 ? 31.996 2.357 -42.579 1.00 42.44 199 ARG A O 1
ATOM 1511 N N . GLY A 1 200 ? 30.026 1.995 -43.611 1.00 48.12 200 GLY A N 1
ATOM 1512 C CA . GLY A 1 200 ? 30.491 1.045 -44.610 1.00 48.12 200 GLY A CA 1
ATOM 1513 C C . GLY A 1 200 ? 31.133 1.857 -45.728 1.00 48.12 200 GLY A C 1
ATOM 1514 O O . GLY A 1 200 ? 30.467 2.652 -46.386 1.00 48.12 200 GLY A O 1
ATOM 1515 N N . GLY A 1 201 ? 32.444 1.732 -45.857 1.00 37.84 201 GLY A N 1
ATOM 1516 C CA . GLY A 1 201 ? 33.240 2.392 -46.876 1.00 37.84 201 GLY A CA 1
ATOM 1517 C C . GLY A 1 201 ? 34.405 1.485 -47.198 1.00 37.84 201 GLY A C 1
ATOM 1518 O O . GLY A 1 201 ? 35.506 1.677 -46.695 1.00 37.84 201 GLY A O 1
ATOM 1519 N N . GLU A 1 202 ? 34.109 0.456 -47.980 1.00 47.12 202 GLU A N 1
ATOM 1520 C CA . GLU A 1 202 ? 35.098 -0.264 -48.760 1.00 47.12 202 GLU A CA 1
ATOM 1521 C C . GLU A 1 202 ? 35.891 0.759 -49.585 1.00 47.12 202 GLU A C 1
ATOM 1523 O O . GLU A 1 202 ? 35.334 1.470 -50.418 1.00 47.12 202 GLU A O 1
ATOM 1528 N N . THR A 1 203 ? 37.199 0.826 -49.369 1.00 43.03 203 THR A N 1
ATOM 1529 C CA . THR A 1 203 ? 38.132 1.266 -50.407 1.00 43.03 203 THR A CA 1
ATOM 1530 C C . THR A 1 203 ? 39.076 0.113 -50.672 1.00 43.03 203 THR A C 1
ATOM 1532 O O . THR A 1 203 ? 40.125 -0.015 -50.049 1.00 43.03 203 THR A O 1
ATOM 1535 N N . GLY A 1 204 ? 38.660 -0.748 -51.598 1.00 43.50 204 GLY A N 1
ATOM 1536 C CA . GLY A 1 204 ? 39.605 -1.412 -52.475 1.00 43.50 204 GLY A CA 1
ATOM 1537 C C . GLY A 1 204 ? 40.075 -0.400 -53.517 1.00 43.50 204 GLY A C 1
ATOM 1538 O O . GLY A 1 204 ? 39.260 0.136 -54.262 1.00 43.50 204 GLY A O 1
ATOM 1539 N N . ALA A 1 205 ? 41.376 -0.135 -53.553 1.00 48.31 205 ALA A N 1
ATOM 1540 C CA . ALA A 1 205 ? 42.080 0.385 -54.718 1.00 48.31 205 ALA A CA 1
ATOM 1541 C C . ALA A 1 205 ? 43.576 0.077 -54.549 1.00 48.31 205 ALA A C 1
ATOM 1543 O O . ALA A 1 205 ? 44.227 0.696 -53.716 1.00 48.31 205 ALA A O 1
ATOM 1544 N N . GLN A 1 206 ? 44.001 -0.941 -55.307 1.00 43.66 206 GLN A N 1
ATOM 1545 C CA . GLN A 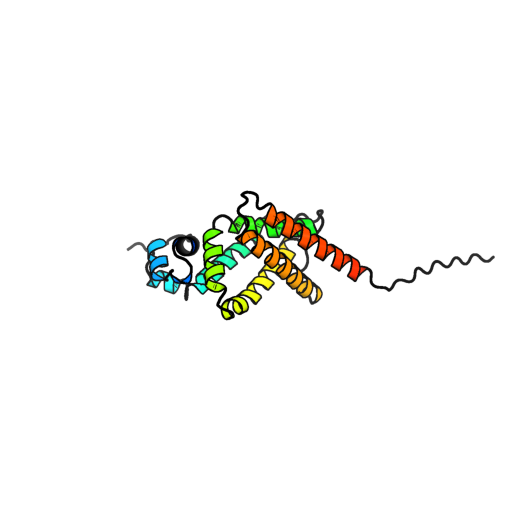1 206 ? 45.305 -1.176 -55.956 1.00 43.66 206 GLN A CA 1
ATOM 1546 C C . GLN A 1 206 ? 46.594 -0.804 -55.214 1.00 43.66 206 GLN A C 1
ATOM 1548 O O . GLN A 1 206 ? 46.871 0.400 -55.040 1.00 43.66 206 GLN A O 1
#

Radius of gyration: 22.5 Å; Cα contacts (8 Å, |Δi|>4): 172; chains: 1; bounding box: 62×31×96 Å

Mean predicted aligned error: 8.46 Å

Organism: NCBI:txid382514

Sequence (206 aa):
MVRKTTSVPERSSIIDATLALAAERGWHAVSLADIAVRAGIGLADLHEQFDGKTAILKAFLDCLDDALWKGPLAAGDEPARDRLFDVIMRRFDSMQPYKEGIRAIVKGSASDPWMLFCSAPHLLRTASLMLEVAGISASGPVGRVKAKGVAVIYLAAFRTWLTDESSDMARTMATLDRALRRAESIASFIGRGPGAPFRGGETGAQ

Secondary structure (DSSP, 8-state):
-------S-HHHHHHHHHHHHHHHH-TTT--HHHHHHHHTS-HHHHHHH-SSHHHHHHHHHHHHHHHHHHSPPPPTTS-HHHHHHHHHHHHHHHHGGGHHHHHHHHHHHTT-HHHHHHHHHHHHHHHHHHHHHTT----HHHHHHHHHHHHHHHHHHHHHHTT---TT-HHHHHHHHHHHHHHHHHHHHHTT-S------------

pLDDT: mean 84.63, std 16.72, range [34.22, 97.5]

Solvent-accessible surface area (backbone atoms only — not comparable to full-atom values): 11641 Å² total; per-residue (Å²): 134,84,81,78,79,76,74,88,60,63,72,57,42,44,42,52,30,43,33,50,45,13,45,76,63,29,39,80,71,54,48,69,60,56,31,16,61,67,46,72,49,52,57,65,63,45,48,78,75,32,93,39,75,67,49,44,52,50,52,48,55,49,52,58,53,52,50,57,71,74,43,87,66,42,66,86,88,54,58,65,66,58,30,40,48,53,51,53,48,54,50,50,59,72,42,53,91,45,44,58,14,52,44,24,38,54,62,55,44,69,84,38,70,64,59,56,58,68,43,46,65,56,45,42,50,52,22,29,48,42,30,47,47,25,71,37,80,42,64,66,74,67,11,52,52,50,16,52,53,43,31,53,42,50,51,56,21,50,62,41,42,72,71,43,87,50,95,78,35,60,65,24,51,54,47,37,53,55,45,50,53,50,52,53,51,52,52,54,54,64,73,62,60,91,84,74,85,82,79,84,71,89,78,87,74,134